Protein AF-A0A1U9NC84-F1 (afdb_monomer_lite)

Structure (mmCIF, N/CA/C/O backbone):
data_AF-A0A1U9NC84-F1
#
_entry.id   AF-A0A1U9NC84-F1
#
loop_
_atom_site.group_PDB
_atom_site.id
_atom_site.type_symbol
_atom_site.label_atom_id
_atom_site.label_alt_id
_atom_site.label_comp_id
_atom_site.label_asym_id
_atom_site.label_entity_id
_atom_site.label_seq_id
_atom_site.pdbx_PDB_ins_code
_atom_site.Cartn_x
_atom_site.Cartn_y
_atom_site.Cartn_z
_atom_site.occupancy
_atom_site.B_iso_or_equiv
_atom_site.auth_seq_id
_atom_site.auth_comp_id
_atom_site.auth_asym_id
_atom_site.auth_atom_id
_atom_site.pdbx_PDB_model_num
ATOM 1 N N . MET A 1 1 ? -11.468 16.997 -11.257 1.00 52.84 1 MET A N 1
ATOM 2 C CA . MET A 1 1 ? -10.891 16.131 -10.207 1.00 52.84 1 MET A CA 1
ATOM 3 C C . MET A 1 1 ? -9.638 16.832 -9.716 1.00 52.84 1 MET A C 1
ATOM 5 O O . MET A 1 1 ? -8.840 17.203 -10.567 1.00 52.84 1 MET A O 1
ATOM 9 N N . SER A 1 2 ? -9.494 17.106 -8.415 1.00 67.81 2 SER A N 1
ATOM 10 C CA . SER A 1 2 ? -8.225 17.651 -7.912 1.00 67.81 2 SER A CA 1
ATOM 11 C C . SER A 1 2 ? -7.210 16.515 -7.869 1.00 67.81 2 SER A C 1
ATOM 13 O O . SER A 1 2 ? -7.451 15.479 -7.250 1.00 67.81 2 SER A O 1
ATOM 15 N N . SER A 1 3 ? -6.094 16.668 -8.567 1.00 70.56 3 SER A N 1
ATOM 16 C CA . SER A 1 3 ? -5.012 15.682 -8.576 1.00 70.56 3 SER A CA 1
ATOM 17 C C . SER A 1 3 ? -4.316 15.544 -7.223 1.00 70.56 3 SER A C 1
ATOM 19 O O . SER A 1 3 ? -3.695 14.513 -6.960 1.00 70.56 3 SER A O 1
ATOM 21 N N . GLU A 1 4 ? -4.472 16.532 -6.341 1.00 74.88 4 GLU A N 1
ATOM 22 C CA . GLU A 1 4 ? -3.894 16.562 -4.994 1.00 74.88 4 GLU A CA 1
ATOM 23 C C . GLU A 1 4 ? -4.330 15.370 -4.128 1.00 74.88 4 GLU A C 1
ATOM 25 O O . GLU A 1 4 ? -3.600 14.948 -3.227 1.00 74.88 4 GLU A O 1
ATOM 30 N N . ASP A 1 5 ? -5.490 14.778 -4.426 1.00 85.69 5 ASP A N 1
ATOM 31 C CA . ASP A 1 5 ? -6.037 13.673 -3.644 1.00 85.69 5 ASP A CA 1
ATOM 32 C C . ASP A 1 5 ? -5.351 12.327 -3.889 1.00 85.69 5 ASP A C 1
ATOM 34 O O . ASP A 1 5 ? -5.357 11.475 -2.997 1.00 85.69 5 ASP A O 1
ATOM 38 N N . TRP A 1 6 ? -4.739 12.119 -5.060 1.00 94.19 6 TRP A N 1
ATOM 39 C CA . TRP A 1 6 ? -4.181 10.814 -5.438 1.00 94.19 6 TRP A CA 1
ATOM 40 C C . TRP A 1 6 ? -2.778 10.881 -6.053 1.00 94.19 6 TRP A C 1
ATOM 42 O O . TRP A 1 6 ? -2.007 9.921 -5.954 1.00 94.19 6 TRP A O 1
ATOM 52 N N . TYR A 1 7 ? -2.390 11.990 -6.679 1.00 96.44 7 TYR A N 1
ATOM 53 C CA . TYR A 1 7 ? -1.078 12.101 -7.298 1.00 96.44 7 TYR A CA 1
ATOM 54 C C . TYR A 1 7 ? -0.027 12.562 -6.284 1.00 96.44 7 TYR A C 1
ATOM 56 O O . TYR A 1 7 ? -0.152 13.586 -5.620 1.00 96.44 7 TYR A O 1
ATOM 64 N N . ARG A 1 8 ? 1.073 11.808 -6.186 1.00 93.75 8 ARG A N 1
ATOM 65 C CA . ARG A 1 8 ? 2.264 12.200 -5.421 1.00 93.75 8 ARG A CA 1
ATOM 66 C C . ARG A 1 8 ? 3.520 11.770 -6.157 1.00 93.75 8 ARG A C 1
ATOM 68 O O . ARG A 1 8 ? 3.725 10.574 -6.358 1.00 93.75 8 ARG A O 1
ATOM 75 N N . LYS A 1 9 ? 4.394 12.721 -6.497 1.00 93.00 9 LYS A N 1
ATOM 76 C CA . LYS A 1 9 ? 5.673 12.418 -7.153 1.00 93.00 9 LYS A CA 1
ATOM 77 C C . LYS A 1 9 ? 6.518 11.498 -6.266 1.00 93.00 9 LYS A C 1
ATOM 79 O O . LYS A 1 9 ? 6.871 11.850 -5.140 1.00 93.00 9 LYS A O 1
ATOM 84 N N . ARG A 1 10 ? 6.844 10.310 -6.775 1.00 92.44 10 ARG A N 1
ATOM 85 C CA . ARG A 1 10 ? 7.736 9.358 -6.106 1.00 92.44 10 ARG A CA 1
ATOM 86 C C . ARG A 1 10 ? 9.162 9.580 -6.593 1.00 92.44 10 ARG A C 1
ATOM 88 O O . ARG A 1 10 ? 9.391 9.749 -7.784 1.00 92.44 10 ARG A O 1
ATOM 95 N N . ASN A 1 11 ? 10.101 9.618 -5.651 1.00 90.88 11 ASN A N 1
ATOM 96 C CA . ASN A 1 11 ? 11.502 9.934 -5.933 1.00 90.88 11 ASN A CA 1
ATOM 97 C C . ASN A 1 11 ? 12.438 8.736 -5.713 1.00 90.88 11 ASN A C 1
ATOM 99 O O . ASN A 1 11 ? 13.647 8.912 -5.814 1.00 90.88 11 ASN A O 1
ATOM 103 N N . TYR A 1 12 ? 11.937 7.560 -5.329 1.00 94.50 12 TYR A N 1
ATOM 104 C CA . TYR A 1 12 ? 12.764 6.359 -5.149 1.00 94.50 12 TYR A CA 1
ATOM 105 C C . TYR A 1 12 ? 13.135 5.735 -6.502 1.00 94.50 12 TYR A C 1
ATOM 107 O O . TYR A 1 12 ? 12.508 6.024 -7.511 1.00 94.50 12 TYR A O 1
ATOM 115 N N . LEU A 1 13 ? 14.153 4.873 -6.540 1.00 97.00 13 LEU A N 1
ATOM 116 C CA . LEU A 1 13 ? 14.455 4.118 -7.756 1.00 97.00 13 LEU A CA 1
ATOM 117 C C . LEU A 1 13 ? 13.585 2.873 -7.846 1.00 97.00 13 LEU A C 1
ATOM 119 O O . LEU A 1 13 ? 13.456 2.127 -6.876 1.00 97.00 13 LEU A O 1
ATOM 123 N N . HIS A 1 14 ? 13.054 2.638 -9.039 1.00 97.69 14 HIS A N 1
ATOM 124 C CA . HIS A 1 14 ? 12.345 1.419 -9.401 1.00 97.69 14 HIS A CA 1
ATOM 125 C C . HIS A 1 14 ? 12.676 1.032 -10.851 1.00 97.69 14 HIS A C 1
ATOM 127 O O . HIS A 1 14 ? 13.541 1.648 -11.471 1.00 97.69 14 HIS A O 1
ATOM 133 N N . PHE A 1 15 ? 12.038 -0.002 -11.398 1.00 97.56 15 PHE A N 1
ATOM 134 C CA . PHE A 1 15 ? 12.226 -0.440 -12.792 1.00 97.56 15 PHE A CA 1
ATOM 135 C C . PHE A 1 15 ? 11.664 0.544 -13.834 1.00 97.56 15 PHE A C 1
ATOM 137 O O . PHE A 1 15 ? 12.109 0.564 -14.983 1.00 97.56 15 PHE A O 1
ATOM 144 N N . ASP A 1 16 ? 10.709 1.383 -13.440 1.00 96.88 16 ASP A N 1
ATOM 145 C CA . ASP A 1 16 ? 10.160 2.465 -14.249 1.00 96.88 16 ASP A CA 1
ATOM 146 C C . ASP A 1 16 ? 10.724 3.829 -13.826 1.00 96.88 16 ASP A C 1
ATOM 148 O O . ASP A 1 16 ? 11.442 3.963 -12.834 1.00 96.88 16 ASP A O 1
ATOM 152 N N . ARG A 1 17 ? 10.434 4.848 -14.638 1.00 95.62 17 ARG A N 1
ATOM 153 C CA . ARG A 1 17 ? 10.820 6.233 -14.356 1.00 95.62 17 ARG A CA 1
ATOM 154 C C . ARG A 1 17 ? 9.668 6.948 -13.645 1.00 95.62 17 ARG A C 1
ATOM 156 O O . ARG A 1 17 ? 8.515 6.650 -13.959 1.00 95.62 17 ARG A O 1
ATOM 163 N N . PRO A 1 18 ? 9.954 7.953 -12.800 1.00 95.38 18 PRO A N 1
ATOM 164 C CA . PRO A 1 18 ? 8.939 8.903 -12.372 1.00 95.38 18 PRO A CA 1
ATOM 165 C C . PRO A 1 18 ? 8.223 9.506 -13.582 1.00 95.38 18 PRO A C 1
ATOM 167 O O . PRO A 1 18 ? 8.861 9.878 -14.570 1.00 95.38 18 PRO A O 1
ATOM 170 N N . ILE A 1 19 ? 6.903 9.623 -13.492 1.00 95.44 19 ILE A N 1
ATOM 171 C CA . ILE A 1 19 ? 6.067 10.234 -14.526 1.00 95.44 19 ILE A CA 1
ATOM 172 C C . ILE A 1 19 ? 5.441 11.526 -14.007 1.00 95.44 19 ILE A C 1
ATOM 174 O O . ILE A 1 19 ? 5.337 11.729 -12.800 1.00 95.44 19 ILE A O 1
ATOM 178 N N . SER A 1 20 ? 5.063 12.421 -14.920 1.00 95.75 20 SER A N 1
ATOM 179 C CA . SER A 1 20 ? 4.321 13.632 -14.569 1.00 95.75 20 SER A CA 1
ATOM 180 C C . SER A 1 20 ? 2.865 13.309 -14.242 1.00 95.75 20 SER A C 1
ATOM 182 O O . SER A 1 20 ? 2.325 12.301 -14.695 1.00 95.75 20 SER A O 1
ATOM 184 N N . GLU A 1 21 ? 2.214 14.218 -13.526 1.00 96.38 21 GLU A N 1
ATOM 185 C CA . GLU A 1 21 ? 0.793 14.147 -13.183 1.00 96.38 21 GLU A CA 1
ATOM 186 C C . GLU A 1 21 ? -0.092 13.935 -14.411 1.00 96.38 21 GLU A C 1
ATOM 188 O O . GLU A 1 21 ? -0.835 12.964 -14.469 1.00 96.38 21 GLU A O 1
ATOM 193 N N . LYS A 1 22 ? 0.089 14.753 -15.454 1.00 96.06 22 LYS A N 1
ATOM 194 C CA . LYS A 1 22 ? -0.650 14.634 -16.720 1.00 96.06 22 LYS A CA 1
ATOM 195 C C . LYS A 1 22 ? -0.483 13.264 -17.384 1.00 96.06 22 LYS A C 1
ATOM 197 O O . LYS A 1 22 ? -1.407 12.764 -18.020 1.00 96.06 22 LYS A O 1
ATOM 202 N N . SER A 1 23 ? 0.705 12.667 -17.295 1.00 96.00 23 SER A N 1
ATOM 203 C CA . SER A 1 23 ? 0.946 11.324 -17.835 1.00 96.00 23 SER A CA 1
ATOM 204 C C . SER A 1 23 ? 0.326 10.246 -16.952 1.00 96.00 23 SER A C 1
ATOM 206 O O . SER A 1 23 ? -0.216 9.281 -17.481 1.00 96.00 23 SER A O 1
ATOM 208 N N . ALA A 1 24 ? 0.376 10.418 -15.629 1.00 97.00 24 ALA A N 1
ATOM 209 C CA . ALA A 1 24 ? -0.245 9.503 -14.679 1.00 97.00 24 ALA A CA 1
ATOM 210 C C . ALA A 1 24 ? -1.762 9.498 -14.859 1.00 97.00 24 ALA A C 1
ATOM 212 O O . ALA A 1 24 ? -2.345 8.432 -15.014 1.00 97.00 24 ALA A O 1
ATOM 213 N N . GLU A 1 25 ? -2.379 10.677 -14.940 1.00 97.06 25 GLU A N 1
ATOM 214 C CA . GLU A 1 25 ? -3.820 10.858 -15.107 1.00 97.06 25 GLU A CA 1
ATOM 215 C C . GLU A 1 25 ? -4.335 10.124 -16.347 1.00 97.06 25 GLU A C 1
ATOM 217 O O . GLU A 1 25 ? -5.273 9.337 -16.250 1.00 97.06 25 GLU A O 1
ATOM 222 N N . LYS A 1 26 ? -3.661 10.277 -17.495 1.00 97.12 26 LYS A N 1
ATOM 223 C CA . LYS A 1 26 ? -4.005 9.567 -18.741 1.00 97.12 26 LYS A CA 1
ATOM 224 C C . LYS A 1 26 ? -4.022 8.043 -18.606 1.00 97.12 26 LYS A C 1
ATOM 226 O O . LYS A 1 26 ? -4.760 7.386 -19.335 1.00 97.12 26 LYS A O 1
ATOM 231 N N . ILE A 1 27 ? -3.173 7.486 -17.743 1.00 97.38 27 ILE A N 1
ATOM 232 C CA . ILE A 1 27 ? -3.084 6.040 -17.521 1.00 97.38 27 ILE A CA 1
ATOM 233 C C . ILE A 1 27 ? -4.169 5.613 -16.537 1.00 97.38 27 ILE A C 1
ATOM 235 O O . ILE A 1 27 ? -4.982 4.755 -16.865 1.00 97.38 27 ILE A O 1
ATOM 239 N N . VAL A 1 28 ? -4.197 6.223 -15.349 1.00 97.75 28 VAL A N 1
ATOM 240 C CA . VAL A 1 28 ? -5.043 5.758 -14.241 1.00 97.75 28 VAL A CA 1
ATOM 241 C C . VAL A 1 28 ? -6.534 5.976 -14.502 1.00 97.75 28 VAL A C 1
ATOM 243 O O . VAL A 1 28 ? -7.344 5.180 -14.048 1.00 97.75 28 VAL A O 1
ATOM 246 N N . THR A 1 29 ? -6.900 7.005 -15.276 1.00 97.06 29 THR A N 1
ATOM 247 C CA . THR A 1 29 ? -8.301 7.298 -15.640 1.00 97.06 29 THR A CA 1
ATOM 248 C C . THR A 1 29 ? -8.818 6.460 -16.811 1.00 97.06 29 THR A C 1
ATOM 250 O O . THR A 1 29 ? -9.986 6.579 -17.173 1.00 97.06 29 THR A O 1
ATOM 253 N N . ASN A 1 30 ? -7.977 5.617 -17.421 1.00 98.19 30 ASN A N 1
ATOM 254 C CA . ASN A 1 30 ? -8.354 4.756 -18.536 1.00 98.19 30 ASN A CA 1
ATOM 255 C C . ASN A 1 30 ? -8.446 3.288 -18.075 1.00 98.19 30 ASN A C 1
ATOM 257 O O . ASN A 1 30 ? -7.419 2.604 -18.033 1.00 98.19 30 ASN A O 1
ATOM 261 N N . PRO A 1 31 ? -9.660 2.755 -17.825 1.00 98.19 31 PRO A N 1
ATOM 262 C CA . PRO A 1 31 ? -9.850 1.371 -17.386 1.00 98.19 31 PRO A CA 1
ATOM 263 C C . PRO A 1 31 ? -9.204 0.342 -18.318 1.00 98.19 31 PRO A C 1
ATOM 265 O O . PRO A 1 31 ? -8.607 -0.625 -17.859 1.00 98.19 31 PRO A O 1
ATOM 268 N N . LYS A 1 32 ? -9.241 0.570 -19.639 1.00 98.38 32 LYS A N 1
ATOM 269 C CA . LYS A 1 32 ? -8.610 -0.341 -20.609 1.00 98.38 32 LYS A CA 1
ATOM 270 C C . LYS A 1 32 ? -7.090 -0.344 -20.491 1.00 98.38 32 LYS A C 1
ATOM 272 O O . LYS A 1 32 ? -6.473 -1.373 -20.731 1.00 98.38 32 LYS A O 1
ATOM 277 N N . ALA A 1 33 ? -6.483 0.796 -20.162 1.00 98.19 33 ALA A N 1
ATOM 278 C CA . ALA A 1 33 ? -5.043 0.866 -19.939 1.00 98.19 33 ALA A CA 1
ATOM 279 C C . ALA A 1 33 ? -4.657 0.143 -18.643 1.00 98.19 33 ALA A C 1
ATOM 281 O O . ALA A 1 33 ? -3.675 -0.593 -18.634 1.00 98.19 33 ALA A O 1
ATOM 282 N N . VAL A 1 34 ? -5.445 0.313 -17.576 1.00 98.50 34 VAL A N 1
ATOM 283 C CA . VAL A 1 34 ? -5.203 -0.337 -16.280 1.00 98.50 34 VAL A CA 1
ATOM 284 C C . VAL A 1 34 ? -5.422 -1.851 -16.350 1.00 98.50 34 VAL A C 1
ATOM 286 O O . VAL A 1 34 ? -4.614 -2.601 -15.808 1.00 98.50 34 VAL A O 1
ATOM 289 N N . SER A 1 35 ? -6.450 -2.327 -17.059 1.00 98.31 35 SER A N 1
ATOM 290 C CA . SER A 1 35 ? -6.761 -3.761 -17.142 1.00 98.31 35 SER A CA 1
ATOM 291 C C . SER A 1 35 ? -5.654 -4.591 -17.800 1.00 98.31 35 SER A C 1
ATOM 293 O O . SER A 1 35 ? -5.416 -5.736 -17.407 1.00 98.31 35 SER A O 1
ATOM 295 N N . VAL A 1 36 ? -4.937 -4.010 -18.768 1.00 97.94 36 VAL A N 1
ATOM 296 C CA . VAL A 1 36 ? -3.799 -4.649 -19.456 1.00 97.94 36 VAL A CA 1
ATOM 297 C C . VAL A 1 36 ? -2.438 -4.224 -18.896 1.00 97.94 36 VAL A C 1
ATOM 299 O O . VAL A 1 36 ? -1.397 -4.646 -19.409 1.00 97.94 36 VAL A O 1
ATOM 302 N N . HIS A 1 37 ? -2.418 -3.385 -17.856 1.00 97.75 37 HIS A N 1
ATOM 303 C CA . HIS A 1 37 ? -1.182 -2.881 -17.270 1.00 97.75 37 HIS A CA 1
ATOM 304 C C . HIS A 1 37 ? -0.363 -4.014 -16.645 1.00 97.75 37 HIS A C 1
ATOM 306 O O . HIS A 1 37 ? -0.863 -4.859 -15.900 1.00 97.75 37 HIS A O 1
ATOM 312 N N . SER A 1 38 ? 0.934 -4.024 -16.944 1.00 95.88 38 SER A N 1
ATOM 313 C CA . SER A 1 38 ? 1.874 -5.002 -16.397 1.00 95.88 38 SER A CA 1
ATOM 314 C C . SER A 1 38 ? 2.561 -4.430 -15.161 1.00 95.88 38 SER A C 1
ATOM 316 O O . SER A 1 38 ? 3.537 -3.692 -15.283 1.00 95.88 38 SER A O 1
ATOM 318 N N . PHE A 1 39 ? 2.064 -4.802 -13.982 1.00 97.38 39 PHE A N 1
ATOM 319 C CA . PHE A 1 39 ? 2.653 -4.419 -12.697 1.00 97.38 39 PHE A CA 1
ATOM 320 C C . PHE A 1 39 ? 4.052 -5.022 -12.526 1.00 97.38 39 PHE A C 1
ATOM 322 O O . PHE A 1 39 ? 4.282 -6.201 -12.823 1.00 97.38 39 PHE A O 1
ATOM 329 N N . TYR A 1 40 ? 4.993 -4.218 -12.038 1.00 97.50 40 TYR A N 1
ATOM 330 C CA . TYR A 1 40 ? 6.333 -4.698 -11.713 1.00 97.50 40 TYR A CA 1
ATOM 331 C C . TYR A 1 40 ? 6.340 -5.423 -10.357 1.00 97.50 40 TYR A C 1
ATOM 333 O O . TYR A 1 40 ? 5.480 -5.170 -9.512 1.00 97.50 40 TYR A O 1
ATOM 341 N N . PRO A 1 41 ? 7.331 -6.302 -10.100 1.00 97.44 41 PRO A N 1
AT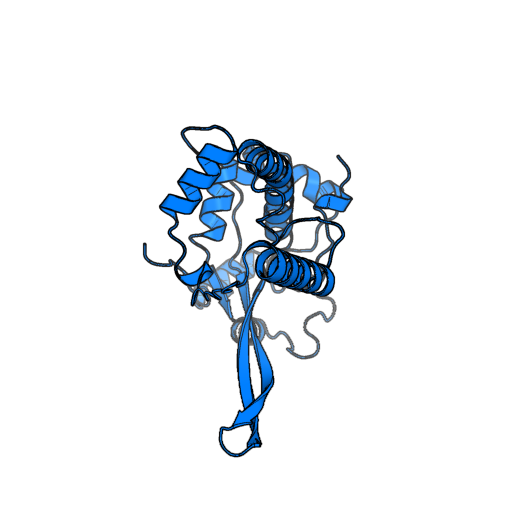OM 342 C CA . PRO A 1 41 ? 7.591 -6.749 -8.739 1.00 97.44 41 PRO A CA 1
ATOM 343 C C . PRO A 1 41 ? 7.889 -5.547 -7.843 1.00 97.44 41 PRO A C 1
ATOM 345 O O . PRO A 1 41 ? 8.581 -4.616 -8.260 1.00 97.44 41 PRO A O 1
ATOM 348 N N . LEU A 1 42 ? 7.416 -5.605 -6.601 1.00 97.81 42 LEU A N 1
ATOM 349 C CA . LEU A 1 42 ? 7.789 -4.656 -5.562 1.00 97.81 42 LEU A CA 1
ATOM 350 C C . LEU A 1 42 ? 9.291 -4.762 -5.285 1.00 97.81 42 LEU A C 1
ATOM 352 O O . LEU A 1 42 ? 9.862 -5.854 -5.326 1.00 97.81 42 LEU A O 1
ATOM 356 N N . ILE A 1 43 ? 9.933 -3.658 -4.925 1.00 97.88 43 ILE A N 1
ATOM 357 C CA . ILE A 1 43 ? 11.285 -3.709 -4.364 1.00 97.88 43 ILE A CA 1
ATOM 358 C C . ILE A 1 43 ? 11.173 -3.715 -2.842 1.00 97.88 43 ILE A C 1
ATOM 360 O O . ILE A 1 43 ? 10.517 -2.847 -2.262 1.00 97.88 43 ILE A O 1
ATOM 364 N N . SER A 1 44 ? 11.808 -4.692 -2.193 1.00 96.75 44 SER A N 1
ATOM 365 C CA . SER A 1 44 ? 11.743 -4.884 -0.743 1.00 96.75 44 SER A CA 1
ATOM 366 C C . SER A 1 44 ? 13.079 -4.647 -0.048 1.00 96.75 44 SER A C 1
ATOM 368 O O . SER A 1 44 ? 14.132 -4.965 -0.590 1.00 96.75 44 SER A O 1
ATOM 370 N N . TYR A 1 45 ? 13.037 -4.122 1.172 1.00 95.12 45 TYR A N 1
ATOM 371 C CA . TYR A 1 45 ? 14.181 -3.993 2.077 1.00 95.12 45 TYR A CA 1
ATOM 372 C C . TYR A 1 45 ? 13.697 -3.998 3.533 1.00 95.12 45 TYR A C 1
ATOM 374 O O . TYR A 1 45 ? 12.513 -3.791 3.788 1.00 95.12 45 TYR A O 1
ATOM 382 N N . SER A 1 46 ? 14.595 -4.198 4.495 1.00 93.31 46 SER A N 1
ATOM 383 C CA . SER A 1 46 ? 14.256 -4.157 5.924 1.00 93.31 46 SER A CA 1
ATOM 384 C C . SER A 1 46 ? 14.848 -2.923 6.600 1.00 93.31 46 SER A C 1
ATOM 386 O O . SER A 1 46 ? 15.967 -2.518 6.293 1.00 93.31 46 SER A O 1
ATOM 388 N N . ILE A 1 47 ? 14.101 -2.329 7.533 1.00 91.31 47 ILE A N 1
ATOM 389 C CA . ILE A 1 47 ? 14.614 -1.322 8.473 1.00 91.31 47 ILE A CA 1
ATOM 390 C C . ILE A 1 47 ? 14.629 -1.931 9.870 1.00 91.31 47 ILE A C 1
ATOM 392 O O . ILE A 1 47 ? 13.600 -2.411 10.346 1.00 91.31 47 ILE A O 1
ATOM 396 N N . SER A 1 48 ? 15.770 -1.865 10.547 1.00 90.31 48 SER A N 1
ATOM 397 C CA . SER A 1 48 ? 15.904 -2.301 11.936 1.00 90.31 48 SER A CA 1
ATOM 398 C C . SER A 1 48 ? 15.539 -1.163 12.886 1.00 90.31 48 SER A C 1
ATOM 400 O O . SER A 1 48 ? 16.122 -0.081 12.837 1.00 90.31 48 SER A O 1
ATOM 402 N N . VAL A 1 49 ? 14.564 -1.402 13.765 1.00 89.88 49 VAL A N 1
ATOM 403 C CA . VAL A 1 49 ? 14.136 -0.443 14.792 1.00 89.88 49 VAL A CA 1
ATOM 404 C C . VAL A 1 49 ? 14.419 -1.027 16.169 1.00 89.88 49 VAL A C 1
ATOM 406 O O . VAL A 1 49 ? 13.896 -2.084 16.524 1.00 89.88 49 VAL A O 1
ATOM 409 N N . THR A 1 50 ? 15.209 -0.324 16.977 1.00 89.25 50 THR A N 1
ATOM 410 C CA . THR A 1 50 ? 15.465 -0.711 18.369 1.00 89.25 50 THR A CA 1
ATOM 411 C C . THR A 1 50 ? 14.306 -0.262 19.249 1.00 89.25 50 THR A C 1
ATOM 413 O O . THR A 1 50 ? 14.096 0.931 19.453 1.00 89.25 50 THR A O 1
ATOM 416 N N . LYS A 1 51 ? 13.551 -1.219 19.792 1.00 86.50 51 LYS A N 1
ATOM 417 C CA . LYS A 1 51 ? 12.547 -0.966 20.826 1.00 86.50 51 LYS A CA 1
ATOM 418 C C . LYS A 1 51 ? 13.184 -1.029 22.205 1.00 86.50 51 LYS A C 1
ATOM 420 O O . LYS A 1 51 ? 13.887 -1.986 22.525 1.00 86.50 51 LYS A O 1
ATOM 425 N N . ILE A 1 52 ? 12.886 -0.026 23.017 1.00 86.88 52 ILE A N 1
ATOM 426 C CA . ILE A 1 52 ? 13.191 -0.019 24.444 1.00 86.88 52 ILE A CA 1
ATOM 427 C C . ILE A 1 52 ? 11.961 -0.563 25.168 1.00 86.88 52 ILE A C 1
ATOM 429 O O . ILE A 1 52 ? 10.840 -0.158 24.860 1.00 86.88 52 ILE A O 1
ATOM 433 N N . TYR A 1 53 ? 12.160 -1.501 26.086 1.00 86.81 53 TYR A N 1
ATOM 434 C CA . TYR A 1 53 ? 11.099 -2.039 26.934 1.00 86.81 53 TYR A CA 1
ATOM 435 C C . TYR A 1 53 ? 11.608 -2.184 28.365 1.00 86.81 53 TYR A C 1
ATOM 437 O O . TYR A 1 53 ? 12.818 -2.221 28.592 1.00 86.81 53 TYR A O 1
ATOM 445 N N . LYS A 1 54 ? 10.688 -2.252 29.324 1.00 86.31 54 LYS A N 1
ATOM 446 C CA . LYS A 1 54 ? 11.005 -2.662 30.690 1.00 86.31 54 LYS A CA 1
ATOM 447 C C . LYS A 1 54 ? 10.650 -4.130 30.860 1.00 86.31 54 LYS A C 1
ATOM 449 O O . LYS A 1 54 ? 9.584 -4.543 30.404 1.00 86.31 54 LYS A O 1
ATOM 454 N N . ASP A 1 55 ? 11.559 -4.905 31.435 1.00 84.56 55 ASP A N 1
ATOM 455 C CA . ASP A 1 55 ? 11.264 -6.280 31.832 1.00 84.56 55 ASP A CA 1
ATOM 456 C C . ASP A 1 55 ? 10.465 -6.321 33.147 1.00 84.56 55 ASP A C 1
ATOM 458 O O . ASP A 1 55 ? 10.216 -5.292 33.777 1.00 84.56 55 ASP A O 1
ATOM 462 N N . GLU A 1 56 ? 10.051 -7.518 33.561 1.00 85.94 56 GLU A N 1
ATOM 463 C CA . GLU A 1 56 ? 9.288 -7.741 34.801 1.00 85.94 56 GLU A CA 1
ATOM 464 C C . GLU A 1 56 ? 10.065 -7.350 36.072 1.00 85.94 56 GLU A C 1
ATOM 466 O O . GLU A 1 56 ? 9.481 -7.222 37.142 1.00 85.94 56 GLU A O 1
ATOM 471 N N . SER A 1 57 ? 11.382 -7.145 35.967 1.00 88.62 57 SER A N 1
ATOM 472 C CA . SER A 1 57 ? 12.266 -6.705 37.051 1.00 88.62 57 SER A CA 1
ATOM 473 C C . SER A 1 57 ? 12.595 -5.207 36.973 1.00 88.62 57 SER A C 1
ATOM 475 O O . SER A 1 57 ? 13.582 -4.769 37.562 1.00 88.62 57 SER A O 1
ATOM 477 N N . ASP A 1 58 ? 11.809 -4.424 36.222 1.00 85.12 58 ASP A N 1
ATOM 478 C CA . ASP A 1 58 ? 11.986 -2.980 36.005 1.00 85.12 58 ASP A CA 1
ATOM 479 C C . ASP A 1 58 ? 13.302 -2.579 35.303 1.00 85.12 58 ASP A C 1
ATOM 481 O O . ASP A 1 58 ? 13.672 -1.400 35.248 1.00 85.12 58 ASP A O 1
ATOM 485 N N . ARG A 1 59 ? 14.018 -3.535 34.697 1.00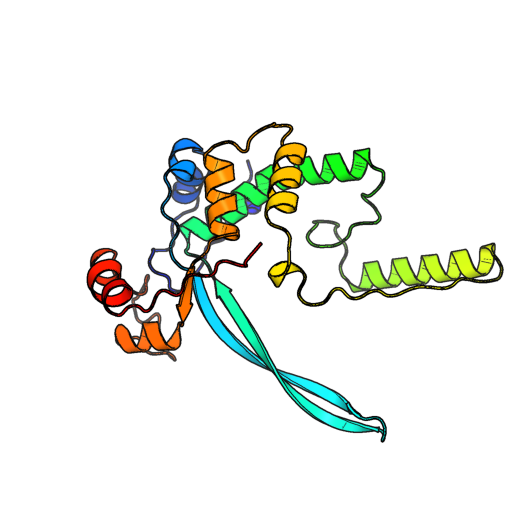 87.50 59 ARG A N 1
ATOM 486 C CA . ARG A 1 59 ? 15.257 -3.263 33.959 1.00 87.50 59 ARG A CA 1
ATOM 487 C C . ARG A 1 59 ? 14.944 -2.842 32.533 1.00 87.50 59 ARG A C 1
ATOM 489 O O . ARG A 1 59 ? 14.065 -3.387 31.866 1.00 87.50 59 ARG A O 1
ATOM 496 N N . ILE A 1 60 ? 15.719 -1.884 32.034 1.00 88.12 60 ILE A N 1
ATOM 497 C CA . ILE A 1 60 ? 15.583 -1.382 30.667 1.00 88.12 60 ILE A CA 1
ATOM 498 C C . ILE A 1 60 ? 16.275 -2.349 29.700 1.00 88.12 60 ILE A C 1
ATOM 500 O O . ILE A 1 60 ? 17.502 -2.430 29.651 1.00 88.12 60 ILE A O 1
ATOM 504 N N . GLY A 1 61 ? 15.481 -3.053 28.899 1.00 87.50 61 GLY A N 1
ATOM 505 C CA . GLY A 1 61 ? 15.930 -3.908 27.807 1.00 87.50 61 GLY A CA 1
ATOM 506 C C . GLY A 1 61 ? 15.878 -3.203 26.449 1.00 87.50 61 GLY A C 1
ATOM 507 O O . GLY A 1 61 ? 15.074 -2.297 26.213 1.00 87.50 61 GLY A O 1
ATOM 508 N N . LYS A 1 62 ? 16.730 -3.648 25.519 1.00 89.00 62 LYS A N 1
ATOM 509 C CA . LYS A 1 62 ? 16.694 -3.246 24.105 1.00 89.00 62 LYS A CA 1
ATOM 510 C C . LYS A 1 62 ? 16.419 -4.470 23.243 1.00 89.00 62 LYS A C 1
ATOM 512 O O . LYS A 1 62 ? 17.115 -5.472 23.353 1.00 89.00 62 LYS A O 1
ATOM 517 N N . LYS A 1 63 ? 15.431 -4.374 22.357 1.00 89.00 63 LYS A N 1
ATOM 518 C CA . LYS A 1 63 ? 15.102 -5.413 21.376 1.00 89.00 63 LYS A CA 1
ATOM 519 C C . LYS A 1 63 ? 15.099 -4.810 19.982 1.00 89.00 63 LYS A C 1
ATOM 521 O O . LYS A 1 63 ? 14.303 -3.916 19.695 1.00 89.00 63 LYS A O 1
ATOM 526 N N . VAL A 1 64 ? 15.976 -5.300 19.114 1.00 90.94 64 VAL A N 1
ATOM 527 C CA . VAL A 1 64 ? 15.966 -4.928 17.695 1.00 90.94 64 VAL A CA 1
ATOM 528 C C . VAL A 1 64 ? 14.806 -5.654 17.019 1.00 90.94 64 VAL A C 1
ATOM 530 O O . VAL A 1 64 ? 14.621 -6.856 17.209 1.00 90.94 64 VAL A O 1
ATOM 533 N N . LYS A 1 65 ? 13.983 -4.912 16.278 1.00 88.44 65 LYS A N 1
ATOM 534 C CA . LYS A 1 65 ? 12.882 -5.454 15.483 1.00 88.44 65 LYS A CA 1
ATOM 535 C C . LYS A 1 65 ? 13.021 -4.989 14.043 1.00 88.44 65 LYS A C 1
ATOM 537 O O . LYS A 1 65 ? 12.910 -3.794 13.768 1.00 88.44 65 LYS A O 1
ATOM 542 N N . ASP A 1 66 ? 13.187 -5.944 13.140 1.00 91.69 66 ASP A N 1
ATOM 543 C CA . ASP A 1 66 ? 13.212 -5.673 11.709 1.00 91.69 66 ASP A CA 1
ATOM 544 C C . ASP A 1 66 ? 11.801 -5.439 11.171 1.00 91.69 66 ASP A C 1
ATOM 546 O O . ASP A 1 66 ? 10.826 -6.093 11.560 1.00 91.69 66 ASP A O 1
ATOM 550 N N . ARG A 1 67 ? 11.687 -4.446 10.292 1.00 90.00 67 ARG A N 1
ATOM 551 C CA . ARG A 1 67 ? 10.458 -4.051 9.613 1.00 90.00 67 ARG A CA 1
ATOM 552 C C . ARG A 1 67 ? 10.661 -4.227 8.114 1.00 90.00 67 ARG A C 1
ATOM 554 O O . ARG A 1 67 ? 11.344 -3.391 7.518 1.00 90.00 67 ARG A O 1
ATOM 561 N N . PRO A 1 68 ? 10.108 -5.292 7.509 1.00 92.44 68 PRO A N 1
ATOM 562 C CA . PRO A 1 68 ? 10.138 -5.426 6.066 1.00 92.44 68 PRO A CA 1
ATOM 563 C C . PRO A 1 68 ? 9.283 -4.316 5.453 1.00 92.44 68 PRO A C 1
ATOM 565 O O . PRO A 1 68 ? 8.164 -4.051 5.892 1.00 92.44 68 PRO A O 1
ATOM 568 N N . ILE A 1 69 ? 9.826 -3.657 4.442 1.00 94.00 69 ILE A N 1
ATOM 569 C CA . ILE A 1 69 ? 9.167 -2.630 3.648 1.00 94.00 69 ILE A CA 1
ATOM 570 C C . ILE A 1 69 ? 9.249 -3.071 2.202 1.00 94.00 69 ILE A C 1
ATOM 572 O O . ILE A 1 69 ? 10.286 -3.539 1.741 1.00 94.00 69 ILE A O 1
ATOM 576 N N . SER A 1 70 ? 8.149 -2.906 1.482 1.00 95.69 70 SER A N 1
ATOM 577 C CA . SER A 1 70 ? 8.096 -3.091 0.039 1.00 95.69 70 SER A CA 1
ATOM 578 C C . SER A 1 70 ? 7.458 -1.862 -0.584 1.00 95.69 70 SER A C 1
ATOM 580 O O . SER A 1 70 ? 6.542 -1.278 -0.006 1.00 95.69 70 SER A O 1
ATOM 582 N N . TYR A 1 71 ? 7.952 -1.449 -1.744 1.00 97.06 71 TYR A N 1
ATOM 583 C CA . TYR A 1 71 ? 7.405 -0.313 -2.474 1.00 97.06 71 TYR A CA 1
ATOM 584 C C . TYR A 1 71 ? 7.201 -0.665 -3.945 1.00 97.06 71 TYR A C 1
ATOM 586 O O . TYR A 1 71 ? 7.941 -1.466 -4.515 1.00 97.06 71 TYR A O 1
ATOM 594 N N . ALA A 1 72 ? 6.145 -0.096 -4.522 1.00 97.75 72 ALA A N 1
ATOM 595 C CA . ALA A 1 72 ? 5.722 -0.362 -5.890 1.00 97.75 72 ALA A CA 1
ATOM 596 C C . ALA A 1 72 ? 6.474 0.505 -6.907 1.00 97.75 72 ALA A C 1
ATOM 598 O O . ALA A 1 72 ? 7.175 1.449 -6.541 1.00 97.75 72 ALA A O 1
ATOM 599 N N . ALA A 1 73 ? 6.276 0.209 -8.191 1.00 98.12 73 ALA A N 1
ATOM 600 C CA . ALA A 1 73 ? 6.713 1.075 -9.277 1.00 98.12 73 ALA A CA 1
ATOM 601 C C . ALA A 1 73 ? 6.009 2.435 -9.233 1.00 98.12 73 ALA A C 1
ATOM 603 O O . ALA A 1 73 ? 4.967 2.592 -8.593 1.00 98.12 73 ALA A O 1
ATOM 604 N N . HIS A 1 74 ? 6.555 3.423 -9.938 1.00 97.94 74 HIS A N 1
ATOM 605 C CA . HIS A 1 74 ? 5.985 4.768 -9.965 1.00 97.94 74 HIS A CA 1
ATOM 606 C C . HIS A 1 74 ? 4.555 4.732 -10.510 1.00 97.94 74 HIS A C 1
ATOM 608 O O . HIS A 1 74 ? 3.635 5.180 -9.822 1.00 97.94 74 HIS A O 1
ATOM 614 N N . ILE A 1 75 ? 4.361 4.138 -11.693 1.00 97.75 75 ILE A N 1
ATOM 615 C CA . ILE A 1 75 ? 3.043 3.998 -12.331 1.00 97.75 75 ILE A CA 1
ATOM 616 C C . ILE A 1 75 ? 2.110 3.151 -11.459 1.00 97.75 75 ILE A C 1
ATOM 618 O O . ILE A 1 75 ? 0.988 3.570 -11.184 1.00 97.75 75 ILE A O 1
ATOM 622 N N . ASP A 1 76 ? 2.591 2.013 -10.955 1.00 98.31 76 ASP A N 1
ATOM 623 C CA . ASP A 1 76 ? 1.812 1.101 -10.108 1.00 98.31 76 ASP A CA 1
ATOM 624 C C . ASP A 1 76 ? 1.296 1.817 -8.849 1.00 98.31 76 ASP A C 1
ATOM 626 O O . ASP A 1 76 ? 0.123 1.714 -8.499 1.00 98.31 76 ASP A O 1
ATOM 630 N N . SER A 1 77 ? 2.145 2.627 -8.204 1.00 97.94 77 SER A N 1
ATOM 631 C CA . SER A 1 77 ? 1.765 3.407 -7.022 1.00 97.94 77 SER A CA 1
ATOM 632 C C . SER A 1 77 ? 0.690 4.457 -7.318 1.00 97.94 77 SER A C 1
ATOM 634 O O . SER A 1 77 ? -0.138 4.751 -6.455 1.00 97.94 77 SER A O 1
ATOM 636 N N . HIS A 1 78 ? 0.689 5.014 -8.531 1.00 98.25 78 HIS A N 1
ATOM 637 C CA . HIS A 1 78 ? -0.330 5.953 -8.987 1.00 98.25 78 HIS A CA 1
ATOM 638 C C . HIS A 1 78 ? -1.652 5.249 -9.281 1.00 98.25 78 HIS A C 1
ATOM 640 O O . HIS A 1 78 ? -2.690 5.766 -8.879 1.00 98.25 78 HIS A O 1
ATOM 646 N N . ILE A 1 79 ? -1.617 4.061 -9.895 1.00 98.56 79 ILE A N 1
ATOM 647 C CA . ILE A 1 79 ? -2.806 3.220 -10.077 1.00 98.56 79 ILE A CA 1
ATOM 648 C C . ILE A 1 79 ? -3.421 2.910 -8.707 1.00 98.56 79 ILE A C 1
ATOM 650 O O . ILE A 1 79 ? -4.589 3.212 -8.484 1.00 98.56 79 ILE A O 1
ATOM 654 N N . TYR A 1 80 ? -2.637 2.420 -7.743 1.00 98.31 80 TYR A N 1
ATOM 655 C CA . TYR A 1 80 ? -3.144 2.130 -6.394 1.00 98.31 80 TYR A CA 1
ATOM 656 C C . TYR A 1 80 ? -3.762 3.352 -5.719 1.00 98.31 80 TYR A C 1
ATOM 658 O O . TYR A 1 80 ? -4.852 3.264 -5.155 1.00 98.31 80 TYR A O 1
ATOM 666 N N . SER A 1 81 ? -3.098 4.507 -5.802 1.00 97.62 81 SER A N 1
ATOM 667 C CA . SER A 1 81 ? -3.615 5.726 -5.183 1.00 97.62 81 SER A CA 1
ATOM 668 C C . SER A 1 81 ? -4.891 6.234 -5.857 1.00 97.62 81 SER A C 1
ATOM 670 O O . SER A 1 81 ? -5.773 6.737 -5.166 1.00 97.62 81 SER A O 1
ATOM 672 N N . PHE A 1 82 ? -5.007 6.100 -7.180 1.00 98.25 82 PHE A N 1
ATOM 673 C CA . PHE A 1 82 ? -6.199 6.503 -7.921 1.00 98.25 82 PHE A CA 1
ATOM 674 C C . PHE A 1 82 ? -7.392 5.589 -7.624 1.00 98.25 82 PHE A C 1
ATOM 676 O O . PHE A 1 82 ? -8.480 6.082 -7.347 1.00 98.25 82 PHE A O 1
ATOM 683 N N . TYR A 1 83 ? -7.196 4.268 -7.584 1.00 98.31 83 TYR A N 1
ATOM 684 C CA . TYR A 1 83 ? -8.277 3.343 -7.220 1.00 98.31 83 TYR A CA 1
ATOM 685 C C . TYR A 1 83 ? -8.698 3.513 -5.760 1.00 98.31 83 TYR A C 1
ATOM 687 O O . TYR A 1 83 ? -9.886 3.469 -5.466 1.00 98.31 83 TYR A O 1
ATOM 695 N N . CYS A 1 84 ? -7.763 3.800 -4.849 1.00 96.94 84 CYS A N 1
ATOM 696 C CA . CYS A 1 84 ? -8.109 4.190 -3.482 1.00 96.94 84 CYS A CA 1
ATOM 697 C C . CYS A 1 84 ? -8.996 5.449 -3.463 1.00 96.94 84 CYS A C 1
ATOM 699 O O . CYS A 1 84 ? -10.032 5.466 -2.802 1.00 96.94 84 CYS A O 1
ATOM 701 N N . HIS A 1 85 ? -8.645 6.472 -4.247 1.00 96.25 85 HIS A N 1
ATOM 702 C CA . HIS A 1 85 ? -9.459 7.680 -4.395 1.00 96.25 85 HIS A CA 1
ATOM 703 C C . HIS A 1 85 ? -10.869 7.392 -4.936 1.00 96.25 85 HIS A C 1
ATOM 705 O O . HIS A 1 85 ? -11.826 7.955 -4.413 1.00 96.25 85 HIS A O 1
ATOM 711 N N . LEU A 1 86 ? -11.021 6.490 -5.914 1.00 97.06 86 LEU A N 1
ATOM 712 C CA . LEU A 1 86 ? -12.337 6.089 -6.434 1.00 97.06 86 LEU A CA 1
ATOM 713 C C . LEU A 1 86 ? -13.198 5.362 -5.391 1.00 97.06 86 LEU A C 1
ATOM 715 O O . LEU A 1 86 ? -14.410 5.551 -5.348 1.00 97.06 86 LEU A O 1
ATOM 719 N N . LEU A 1 87 ? -12.579 4.516 -4.568 1.00 97.56 87 LEU A N 1
ATOM 720 C CA . LEU A 1 87 ? -13.287 3.665 -3.607 1.00 97.56 87 LEU A CA 1
ATOM 721 C C . LEU A 1 87 ? -13.606 4.373 -2.296 1.00 97.56 87 LEU A C 1
ATOM 723 O O . LEU A 1 87 ? -14.563 4.000 -1.626 1.00 97.56 87 LEU A O 1
ATOM 727 N N . THR A 1 88 ? -12.820 5.387 -1.939 1.00 96.19 88 THR A N 1
ATOM 728 C CA . THR A 1 88 ? -12.979 6.138 -0.690 1.00 96.19 88 THR A CA 1
ATOM 729 C C . THR A 1 88 ? -14.403 6.682 -0.507 1.00 96.19 88 THR A C 1
ATOM 731 O O . THR A 1 88 ? -15.004 6.335 0.503 1.00 96.19 88 THR A O 1
ATOM 734 N N . PRO A 1 89 ? -15.001 7.460 -1.436 1.00 96.12 89 PRO A N 1
ATOM 735 C CA . PRO A 1 89 ? -16.354 7.988 -1.230 1.00 96.12 89 PRO A CA 1
ATOM 736 C C . PRO A 1 89 ? -17.409 6.881 -1.100 1.00 96.12 89 PRO A C 1
ATOM 738 O O . PRO A 1 89 ? -18.270 6.968 -0.236 1.00 96.12 89 PRO A O 1
ATOM 741 N N . LEU A 1 90 ? -17.295 5.796 -1.877 1.00 97.69 90 LEU A N 1
ATOM 742 C CA . LEU A 1 90 ? -18.202 4.646 -1.763 1.00 97.69 90 LEU A CA 1
ATOM 743 C C . LEU A 1 90 ? -18.111 3.982 -0.385 1.00 97.69 90 LEU A C 1
ATOM 745 O O . LEU A 1 90 ? -19.105 3.492 0.145 1.00 97.69 90 LEU A O 1
ATOM 749 N N . TYR A 1 91 ? -16.907 3.944 0.186 1.00 97.38 91 TYR A N 1
ATOM 750 C CA . TYR A 1 91 ? -16.667 3.360 1.499 1.00 97.38 91 TYR A CA 1
ATOM 751 C C . TYR A 1 91 ? -17.218 4.249 2.611 1.00 97.38 91 TYR A C 1
ATOM 753 O O . TYR A 1 91 ? -17.866 3.742 3.522 1.00 97.38 91 TYR A O 1
ATOM 761 N N . GLU A 1 92 ? -17.033 5.565 2.504 1.00 96.50 92 GLU A N 1
ATOM 762 C CA . GLU A 1 92 ? -17.628 6.540 3.422 1.00 96.50 92 GLU A CA 1
ATOM 763 C C . GLU A 1 92 ? -19.165 6.469 3.403 1.00 96.50 92 GLU A C 1
ATOM 765 O O . GLU A 1 92 ? -19.785 6.364 4.462 1.00 96.50 92 GLU A O 1
ATOM 770 N N . ASP A 1 93 ? -19.784 6.408 2.219 1.00 96.81 93 ASP A N 1
ATOM 771 C CA . ASP A 1 93 ? -21.237 6.241 2.077 1.00 96.81 93 ASP A CA 1
ATOM 772 C C . ASP A 1 93 ? -21.731 4.943 2.736 1.00 96.81 93 ASP A C 1
ATOM 774 O O . ASP A 1 93 ? -22.784 4.909 3.379 1.00 96.81 93 ASP A O 1
ATOM 778 N N . LEU A 1 94 ? -20.961 3.858 2.599 1.00 96.12 94 LEU A N 1
ATOM 779 C CA . LEU A 1 94 ? -21.286 2.572 3.207 1.00 96.12 94 LEU A CA 1
ATOM 780 C C . LEU A 1 94 ? -21.213 2.634 4.737 1.00 96.12 94 LEU A C 1
ATOM 782 O O . LEU A 1 94 ? -22.083 2.079 5.407 1.00 96.12 94 LEU A O 1
ATOM 786 N N . LEU A 1 95 ? -20.211 3.321 5.292 1.00 96.38 95 LEU A N 1
ATOM 787 C CA . LEU A 1 95 ? -20.095 3.521 6.736 1.00 96.38 95 LEU A CA 1
ATOM 788 C C . LEU A 1 95 ? -21.282 4.312 7.286 1.00 96.38 95 LEU A C 1
ATOM 790 O O . LEU A 1 95 ? -21.894 3.854 8.248 1.00 96.38 95 LEU A O 1
ATOM 794 N N . HIS A 1 96 ? -21.658 5.417 6.637 1.00 96.38 96 HIS A N 1
ATOM 795 C CA . HIS A 1 96 ? -22.838 6.200 7.018 1.00 96.38 96 HIS A CA 1
ATOM 796 C C . HIS A 1 96 ? -24.125 5.379 6.951 1.00 96.38 96 HIS A C 1
ATOM 798 O O . HIS A 1 96 ? -24.943 5.402 7.868 1.00 96.38 96 HIS A O 1
ATOM 804 N N . LYS A 1 97 ? -24.303 4.590 5.885 1.00 96.25 97 LYS A N 1
ATOM 805 C CA . LYS A 1 97 ? -25.474 3.718 5.733 1.00 96.25 97 LYS A CA 1
ATOM 806 C C . LYS A 1 97 ? -25.620 2.721 6.890 1.00 96.25 97 LYS A C 1
ATOM 808 O O . LYS A 1 97 ? -26.745 2.375 7.244 1.00 96.25 97 LYS A O 1
ATOM 813 N N . TYR A 1 98 ? -24.509 2.241 7.446 1.00 95.94 98 TYR A N 1
ATOM 814 C CA . TYR A 1 98 ? -24.509 1.287 8.555 1.00 95.94 98 TYR A CA 1
ATOM 815 C C . TYR A 1 98 ? -24.387 1.935 9.943 1.00 95.94 98 TYR A C 1
ATOM 817 O O . TYR A 1 98 ? -24.415 1.203 10.932 1.00 95.94 98 TYR A O 1
ATOM 825 N N . GLY A 1 99 ? -24.265 3.264 10.047 1.00 96.25 99 GLY A N 1
ATOM 826 C CA . GLY A 1 99 ? -24.039 3.946 11.328 1.00 96.25 99 GLY A CA 1
ATOM 827 C C . GLY A 1 99 ? -22.671 3.623 11.946 1.00 96.25 99 GLY A C 1
ATOM 828 O O . GLY A 1 99 ? -22.544 3.479 13.163 1.00 96.25 99 GLY A O 1
ATOM 829 N N . LEU A 1 100 ? -21.656 3.397 11.107 1.00 95.56 100 LEU A N 1
ATOM 830 C CA . LEU A 1 100 ? -20.305 2.985 11.508 1.00 95.56 100 LEU A CA 1
ATOM 831 C C . LEU A 1 100 ? -19.254 4.090 11.337 1.00 95.56 100 LEU A C 1
ATOM 833 O O . LEU A 1 100 ? -18.082 3.878 11.660 1.00 95.56 100 LEU A O 1
ATOM 837 N N . GLU A 1 101 ? -19.644 5.262 10.845 1.00 94.25 101 GLU A N 1
ATOM 838 C CA . GLU A 1 101 ? -18.757 6.384 10.546 1.00 94.25 101 GLU A CA 1
ATOM 839 C C . GLU A 1 101 ? -17.985 6.897 11.768 1.00 94.25 101 GLU A C 1
ATOM 841 O O . GLU A 1 101 ? -16.847 7.332 11.616 1.00 94.25 101 GLU A O 1
ATOM 846 N N . ASP A 1 102 ? -18.544 6.784 12.970 1.00 89.88 102 ASP A N 1
ATOM 847 C CA . ASP A 1 102 ? -17.886 7.231 14.202 1.00 89.88 102 ASP A CA 1
ATOM 848 C C . ASP A 1 102 ? -17.045 6.124 14.859 1.00 89.88 102 ASP A C 1
ATOM 850 O O . ASP A 1 102 ? -16.231 6.388 15.742 1.00 89.88 102 ASP A O 1
ATOM 854 N N . ASN A 1 103 ? -17.199 4.878 14.399 1.00 89.94 103 ASN A N 1
ATOM 855 C CA . ASN A 1 103 ? -16.579 3.698 15.004 1.00 89.94 103 ASN A CA 1
ATOM 856 C C . ASN A 1 103 ? -15.313 3.241 14.260 1.00 89.94 103 ASN A C 1
ATOM 858 O O . ASN A 1 103 ? -14.392 2.685 14.860 1.00 89.94 103 ASN A O 1
ATOM 862 N N . ILE A 1 104 ? -15.248 3.455 12.942 1.00 93.12 104 ILE A N 1
ATOM 863 C CA . ILE A 1 104 ? -14.153 2.957 12.099 1.00 93.12 104 ILE A CA 1
ATOM 864 C C . ILE A 1 104 ? -13.146 4.067 11.813 1.00 93.12 104 ILE A C 1
ATOM 866 O O . ILE A 1 104 ? -13.384 4.925 10.980 1.00 93.12 104 ILE A O 1
ATOM 870 N N . LEU A 1 105 ? -11.984 4.054 12.462 1.00 91.62 105 LEU A N 1
ATOM 871 C CA . LEU A 1 105 ? -11.061 5.202 12.422 1.00 91.62 105 LEU A CA 1
ATOM 872 C C . LEU A 1 105 ? -9.928 5.061 11.394 1.00 91.62 105 LEU A C 1
ATOM 874 O O . LEU A 1 105 ? -9.421 6.046 10.854 1.00 91.62 105 LEU A O 1
ATOM 878 N N . ALA A 1 106 ? -9.486 3.827 11.148 1.00 88.44 106 ALA A N 1
ATOM 879 C CA . ALA A 1 106 ? -8.255 3.560 10.415 1.00 88.44 106 ALA A CA 1
ATOM 880 C C . ALA A 1 106 ? -8.343 3.978 8.936 1.00 88.44 106 ALA A C 1
ATOM 882 O O . ALA A 1 106 ? -9.326 3.701 8.256 1.00 88.44 106 ALA A O 1
ATOM 883 N N . PHE A 1 107 ? -7.264 4.593 8.437 1.00 88.75 107 PHE A N 1
ATOM 884 C CA . PHE A 1 107 ? -7.057 4.961 7.027 1.00 88.75 107 PHE A CA 1
ATOM 885 C C . PHE A 1 107 ? -8.072 5.949 6.420 1.00 88.75 107 PHE A C 1
ATOM 887 O O . PHE A 1 107 ? -8.125 6.086 5.199 1.00 88.75 107 PHE A O 1
ATOM 894 N N . ARG A 1 108 ? -8.814 6.693 7.249 1.00 92.31 108 ARG A N 1
ATOM 895 C CA . ARG A 1 108 ? -9.791 7.707 6.816 1.00 92.31 108 ARG A CA 1
ATOM 896 C C . ARG A 1 108 ? -9.301 9.134 7.067 1.00 92.31 108 ARG A C 1
ATOM 898 O O . ARG A 1 108 ? -8.500 9.392 7.968 1.00 92.31 108 ARG A O 1
ATOM 905 N N . LYS A 1 109 ? -9.790 10.088 6.270 1.00 89.56 109 LYS A N 1
ATOM 906 C CA . LYS A 1 109 ? -9.505 11.525 6.435 1.00 89.56 109 LYS A CA 1
ATOM 907 C C . LYS A 1 109 ? -10.525 12.151 7.401 1.00 89.56 109 LYS A C 1
ATOM 909 O O . LYS A 1 109 ? -11.498 12.745 6.960 1.00 89.56 109 LYS A O 1
ATOM 914 N N . LEU A 1 110 ? -10.291 12.026 8.709 1.00 90.88 110 LEU A N 1
ATOM 915 C CA . LEU A 1 110 ? -11.243 12.448 9.758 1.00 90.88 110 LEU A CA 1
ATOM 916 C C . LEU A 1 110 ? -10.885 13.764 10.474 1.00 90.88 110 LEU A C 1
ATOM 918 O O . LEU A 1 110 ? -11.540 14.137 11.441 1.00 90.88 110 LEU A O 1
ATOM 922 N N . GLY A 1 111 ? -9.814 14.453 10.064 1.00 90.12 111 GLY A N 1
ATOM 923 C CA . GLY A 1 111 ? -9.370 15.699 10.714 1.00 90.12 111 GLY A CA 1
ATOM 924 C C . GLY A 1 111 ? -8.877 15.536 12.162 1.00 90.12 111 GLY A C 1
ATOM 925 O O . GLY A 1 111 ? -8.594 16.530 12.822 1.00 90.12 111 GLY A O 1
ATOM 926 N N . LYS A 1 112 ? -8.752 14.292 12.634 1.00 90.56 112 LYS A N 1
ATOM 927 C CA . LYS A 1 112 ? -8.273 13.890 13.959 1.00 90.56 112 LYS A CA 1
ATOM 928 C C . LYS A 1 112 ? -7.012 13.043 13.830 1.00 90.56 112 LYS A C 1
ATOM 930 O O . LYS A 1 112 ? -6.799 12.369 12.818 1.00 90.56 112 LYS A O 1
ATOM 935 N N . ASN A 1 113 ? -6.177 13.066 14.859 1.00 91.25 113 ASN A N 1
ATOM 936 C CA . ASN A 1 113 ? -5.021 12.189 14.992 1.00 91.25 113 ASN A CA 1
ATOM 937 C C . ASN A 1 113 ? -5.251 11.137 16.099 1.00 91.25 113 ASN A C 1
ATOM 939 O O . ASN A 1 113 ? -6.267 11.139 16.790 1.00 91.25 113 ASN A O 1
ATOM 943 N N . ASN A 1 114 ? -4.295 10.223 16.282 1.00 91.31 114 ASN A N 1
ATOM 944 C CA . ASN A 1 114 ? -4.421 9.121 17.245 1.00 91.31 114 ASN A CA 1
ATOM 945 C C . ASN A 1 114 ? -4.608 9.577 18.704 1.00 91.31 114 ASN A C 1
ATOM 947 O O . ASN A 1 114 ? -5.193 8.839 19.491 1.00 91.31 114 ASN A O 1
ATOM 951 N N . ILE A 1 115 ? -4.111 10.760 19.072 1.00 94.19 115 ILE A N 1
ATOM 952 C CA . ILE A 1 115 ? -4.278 11.325 20.417 1.00 94.19 115 ILE A CA 1
ATOM 953 C C . ILE A 1 115 ? -5.731 11.756 20.617 1.00 94.19 115 ILE A C 1
ATOM 955 O O . ILE A 1 115 ? -6.313 11.441 21.653 1.00 94.19 115 ILE A O 1
ATOM 959 N N . ASP A 1 116 ? -6.328 12.405 19.614 1.00 93.75 116 ASP A N 1
ATOM 960 C CA . ASP A 1 116 ? -7.733 12.822 19.656 1.00 93.75 116 ASP A CA 1
ATOM 961 C C . ASP A 1 116 ? -8.652 11.603 19.812 1.00 93.75 116 ASP A C 1
ATOM 963 O O . ASP A 1 116 ? -9.505 11.571 20.694 1.00 93.75 116 ASP A O 1
ATOM 967 N N . PHE A 1 117 ? -8.417 10.549 19.023 1.00 92.94 117 PHE A N 1
ATOM 968 C CA . PHE A 1 117 ? -9.202 9.314 19.108 1.00 92.94 117 PHE A CA 1
ATOM 969 C C . PHE A 1 117 ? -9.058 8.595 20.451 1.00 92.94 117 PHE A C 1
ATOM 971 O O . PHE A 1 117 ? -10.044 8.099 20.994 1.00 92.94 117 PHE A O 1
ATOM 978 N N . ALA A 1 118 ? -7.846 8.544 21.010 1.00 94.00 118 ALA A N 1
ATOM 979 C CA . ALA A 1 118 ? -7.638 7.967 22.334 1.00 94.00 118 ALA A CA 1
ATOM 980 C C . ALA A 1 118 ? -8.390 8.766 23.410 1.00 94.00 118 ALA A C 1
ATOM 982 O O . ALA A 1 118 ? -9.012 8.182 24.295 1.00 94.00 118 ALA A O 1
ATOM 983 N N . PHE A 1 119 ? -8.364 10.097 23.320 1.00 95.44 119 PHE A N 1
ATOM 984 C CA . PHE A 1 119 ? -9.084 10.967 24.242 1.00 95.44 119 PHE A CA 1
ATOM 985 C C . PHE A 1 119 ? -10.602 10.778 24.163 1.00 95.44 119 PHE A C 1
ATOM 987 O O . PHE A 1 119 ? -11.247 10.673 25.207 1.00 95.44 119 PHE A O 1
ATOM 994 N N . ASP A 1 120 ? -11.158 10.679 22.955 1.00 93.88 120 ASP A N 1
ATOM 995 C CA . ASP A 1 120 ? -12.582 10.399 22.747 1.00 93.88 120 ASP A CA 1
ATOM 996 C C . ASP A 1 120 ? -12.977 9.042 23.352 1.00 93.88 120 ASP A C 1
ATOM 998 O O . ASP A 1 120 ? -13.952 8.962 24.099 1.00 93.88 120 ASP A O 1
ATOM 1002 N N . ALA A 1 121 ? -12.167 7.998 23.142 1.00 94.06 121 ALA A N 1
ATOM 1003 C CA . ALA A 1 121 ? -12.401 6.685 23.742 1.00 94.06 121 ALA A CA 1
ATOM 1004 C C . ALA A 1 121 ? -12.374 6.729 25.282 1.00 94.06 121 ALA A C 1
ATOM 1006 O O . ALA A 1 121 ? -13.251 6.164 25.936 1.00 94.06 121 ALA A O 1
ATOM 1007 N N . PHE A 1 122 ? -11.408 7.430 25.889 1.00 95.56 122 PHE A N 1
ATOM 1008 C CA . PHE A 1 122 ? -11.347 7.572 27.349 1.00 95.56 122 PHE A CA 1
ATOM 1009 C C . PHE A 1 122 ? -12.523 8.370 27.917 1.00 95.56 122 PHE A C 1
ATOM 1011 O O . PHE A 1 122 ? -13.026 8.034 28.992 1.00 95.56 122 PHE A O 1
ATOM 1018 N N . LYS A 1 123 ? -12.974 9.412 27.209 1.00 96.44 123 LYS A N 1
ATOM 1019 C CA . LYS A 1 123 ? -14.177 10.166 27.578 1.00 96.44 123 LYS A CA 1
ATOM 1020 C C . LYS A 1 123 ? -15.416 9.282 27.570 1.00 96.44 123 LYS A C 1
ATOM 1022 O O . LYS A 1 123 ? -16.174 9.322 28.536 1.00 96.44 123 LYS A O 1
ATOM 1027 N N . GLU A 1 124 ? -15.587 8.478 26.526 1.00 94.88 124 GLU A N 1
ATOM 1028 C CA . GLU A 1 124 ? -16.726 7.570 26.400 1.00 94.88 124 GLU A CA 1
ATOM 1029 C C . GLU A 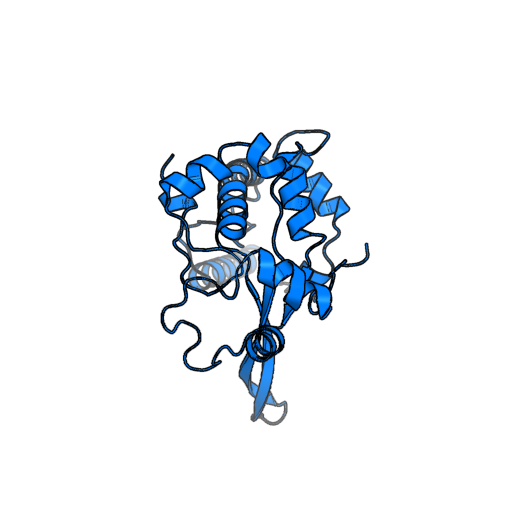1 124 ? -16.716 6.513 27.512 1.00 94.88 124 GLU A C 1
ATOM 1031 O O . GLU A 1 124 ? -17.702 6.361 28.227 1.00 94.88 124 GLU A O 1
ATOM 1036 N N . ILE A 1 125 ? -15.570 5.865 27.759 1.00 96.44 125 ILE A N 1
ATOM 1037 C CA . ILE A 1 125 ? -15.409 4.893 28.856 1.00 96.44 125 ILE A CA 1
ATOM 1038 C C . ILE A 1 125 ? -15.784 5.516 30.205 1.00 96.44 125 ILE A C 1
ATOM 1040 O O . ILE A 1 125 ? -16.505 4.903 30.995 1.00 96.44 125 ILE A O 1
ATOM 1044 N N . LYS A 1 126 ? -15.318 6.743 30.472 1.00 96.81 126 LYS A N 1
ATOM 1045 C CA . LYS A 1 126 ? -15.653 7.465 31.702 1.00 96.81 126 LYS A CA 1
ATOM 1046 C C . LYS A 1 126 ? -17.155 7.745 31.792 1.00 96.81 126 LYS A C 1
ATOM 1048 O O . LYS A 1 126 ? -17.754 7.452 32.823 1.00 96.81 126 LYS A O 1
ATOM 1053 N N . SER A 1 127 ? -17.758 8.266 30.724 1.00 97.06 127 SER A N 1
ATOM 1054 C CA . SER A 1 127 ? -19.187 8.593 30.688 1.00 97.06 127 SER A CA 1
ATOM 1055 C C . SER A 1 127 ? -20.067 7.357 30.892 1.00 97.06 127 SER A C 1
ATOM 1057 O O . SER A 1 127 ? -20.993 7.385 31.702 1.00 97.06 127 SER A O 1
ATOM 1059 N N . LEU A 1 128 ? -19.745 6.243 30.227 1.00 96.50 128 LEU A N 1
ATOM 1060 C CA . LEU A 1 128 ? -20.431 4.964 30.412 1.00 96.50 128 LEU A CA 1
ATOM 1061 C C . LEU A 1 128 ? -20.262 4.439 31.841 1.00 96.50 128 LEU A C 1
ATOM 1063 O O . LEU A 1 128 ? -21.234 3.985 32.443 1.00 96.50 128 LEU A O 1
ATOM 1067 N N . GLY A 1 129 ? -19.055 4.549 32.403 1.00 97.00 129 GLY A N 1
ATOM 1068 C CA . GLY A 1 129 ? -18.774 4.167 33.786 1.00 97.00 129 GLY A CA 1
ATOM 1069 C C . GLY A 1 129 ? -19.627 4.933 34.796 1.00 97.00 129 GLY A C 1
ATOM 1070 O O . GLY A 1 129 ? -20.210 4.321 35.689 1.00 97.00 129 GLY A O 1
ATOM 1071 N N . GLU A 1 130 ? -19.756 6.249 34.624 1.00 96.69 130 GLU A N 1
ATOM 1072 C CA . GLU A 1 130 ? -20.606 7.108 35.459 1.00 96.69 130 GLU A CA 1
ATOM 1073 C C . GLU A 1 130 ? -22.097 6.781 35.278 1.00 96.69 130 GLU A C 1
ATOM 1075 O O . GLU A 1 130 ? -22.828 6.651 36.259 1.00 96.69 130 GLU A O 1
ATOM 1080 N N . LYS A 1 131 ? -22.551 6.590 34.032 1.00 97.12 131 LYS A N 1
ATOM 1081 C CA . LYS A 1 131 ? -23.962 6.346 33.697 1.00 97.12 131 LYS A CA 1
ATOM 1082 C C . LYS A 1 131 ? -24.476 4.987 34.174 1.00 97.12 131 LYS A C 1
ATOM 1084 O O . LYS A 1 131 ? -25.621 4.891 34.610 1.00 97.12 131 LYS A O 1
ATOM 1089 N N . TYR A 1 132 ? -23.659 3.942 34.069 1.00 96.19 132 TYR A N 1
ATOM 1090 C CA . TYR A 1 132 ? -24.059 2.558 34.350 1.00 96.19 132 TYR A CA 1
ATOM 1091 C C . TYR A 1 132 ? -23.438 1.990 35.634 1.00 96.19 132 TYR A C 1
ATOM 1093 O O . TYR A 1 132 ? -23.581 0.801 35.903 1.00 96.19 132 TYR A O 1
ATOM 1101 N N . SER A 1 133 ? -22.779 2.828 36.450 1.00 91.69 133 SER A N 1
ATOM 1102 C CA . SER A 1 133 ? -22.074 2.411 37.678 1.00 91.69 133 SER A CA 1
ATOM 1103 C C . SER A 1 133 ? -20.994 1.345 37.435 1.00 91.69 133 SER A C 1
ATOM 1105 O O . SER A 1 133 ? -20.741 0.483 38.275 1.00 91.69 133 SER A O 1
ATOM 1107 N N . GLY A 1 134 ? -20.350 1.409 36.269 1.00 93.00 134 GLY A N 1
ATOM 1108 C CA . GLY A 1 134 ? -19.297 0.494 35.844 1.00 93.00 134 GLY A CA 1
ATOM 1109 C C . GLY A 1 134 ? -19.135 0.463 34.326 1.00 93.00 134 GLY A C 1
ATOM 1110 O O . GLY A 1 134 ? -20.097 0.601 33.576 1.00 93.00 134 GLY A O 1
ATOM 1111 N N . CYS A 1 135 ? -17.900 0.284 33.860 1.00 95.94 135 CYS A N 1
ATOM 1112 C CA . CYS A 1 135 ? -17.580 0.069 32.452 1.00 95.94 135 CYS A CA 1
ATOM 1113 C C . CYS A 1 135 ? -16.383 -0.882 32.355 1.00 95.94 135 CYS A C 1
ATOM 1115 O O . CYS A 1 135 ? -15.418 -0.756 33.111 1.00 95.94 135 CYS A O 1
ATOM 1117 N N . THR A 1 136 ? -16.435 -1.831 31.424 1.00 94.75 136 THR A N 1
ATOM 1118 C CA . THR A 1 136 ? -15.311 -2.712 31.099 1.00 94.75 136 THR A CA 1
ATOM 1119 C C . THR A 1 136 ? -14.919 -2.479 29.649 1.00 94.75 136 THR A C 1
ATOM 1121 O O . THR A 1 136 ? -15.716 -2.712 28.745 1.00 94.75 136 THR A O 1
ATOM 1124 N N . ALA A 1 137 ? -13.684 -2.030 29.431 1.00 93.69 137 ALA A N 1
ATOM 1125 C CA . ALA A 1 137 ? -13.108 -1.887 28.101 1.00 93.69 137 ALA A CA 1
ATOM 1126 C C . ALA A 1 137 ? -12.336 -3.159 27.728 1.00 93.69 137 ALA A C 1
ATOM 1128 O O . ALA A 1 137 ? -11.508 -3.636 28.505 1.00 93.69 137 ALA A O 1
ATOM 1129 N N . ILE A 1 138 ? -12.594 -3.695 26.534 1.00 94.94 138 ILE A N 1
ATOM 1130 C CA . ILE A 1 138 ? -11.926 -4.892 26.014 1.00 94.94 138 ILE A CA 1
ATOM 1131 C C . ILE A 1 138 ? -11.033 -4.473 24.848 1.00 94.94 138 ILE A C 1
ATOM 1133 O O . ILE A 1 138 ? -11.513 -3.943 23.849 1.00 94.94 138 ILE A O 1
ATOM 1137 N N . GLY A 1 139 ? -9.730 -4.715 24.981 1.00 93.62 139 GLY A N 1
ATOM 1138 C CA . GLY A 1 139 ? -8.764 -4.545 23.899 1.00 93.62 139 GLY A CA 1
ATOM 1139 C C . GLY A 1 139 ? -8.526 -5.867 23.178 1.00 93.62 139 GLY A C 1
ATOM 1140 O O . GLY A 1 139 ? -8.223 -6.870 23.821 1.00 93.62 139 GLY A O 1
ATOM 1141 N N . LEU A 1 140 ? -8.640 -5.863 21.851 1.00 93.56 140 LEU A N 1
ATOM 1142 C CA . LEU A 1 140 ? -8.344 -7.009 20.992 1.00 93.56 140 LEU A CA 1
ATOM 1143 C C . LEU A 1 140 ? -7.216 -6.634 20.027 1.00 93.56 140 LEU A C 1
ATOM 1145 O O . LEU A 1 140 ? -7.210 -5.529 19.486 1.00 93.56 140 LEU A O 1
ATOM 1149 N N . ASP A 1 141 ? -6.281 -7.556 19.803 1.00 91.00 141 ASP A N 1
ATOM 1150 C CA . ASP A 1 141 ? -5.198 -7.401 18.827 1.00 91.00 141 ASP A CA 1
ATOM 1151 C C . ASP A 1 141 ? -5.240 -8.546 17.812 1.00 91.00 141 ASP A C 1
ATOM 1153 O O . ASP A 1 141 ? -5.319 -9.720 18.182 1.00 91.00 141 ASP A O 1
ATOM 1157 N N . ILE A 1 142 ? -5.189 -8.202 16.524 1.00 89.38 142 ILE A N 1
ATOM 1158 C CA . ILE A 1 142 ? -5.210 -9.171 15.425 1.00 89.38 142 ILE A CA 1
ATOM 1159 C C . ILE A 1 142 ? -3.783 -9.334 14.907 1.00 89.38 142 ILE A C 1
ATOM 1161 O O . ILE A 1 142 ? -3.206 -8.431 14.297 1.00 89.38 142 ILE A O 1
ATOM 1165 N N . THR A 1 143 ? -3.211 -10.520 15.110 1.00 87.81 143 THR A N 1
ATOM 1166 C CA . THR A 1 143 ? -1.852 -10.819 14.644 1.00 87.81 143 THR A CA 1
ATOM 1167 C C . THR A 1 143 ? -1.833 -11.051 13.134 1.00 87.81 143 THR A C 1
ATOM 1169 O O . THR A 1 143 ? -2.554 -11.898 12.616 1.00 87.81 143 THR A O 1
ATOM 1172 N N . GLY A 1 144 ? -0.965 -10.326 12.420 1.00 85.69 144 GLY A N 1
ATOM 1173 C CA . GLY A 1 144 ? -0.714 -10.567 10.995 1.00 85.69 144 GLY A CA 1
ATOM 1174 C C . GLY A 1 144 ? -1.928 -10.320 10.095 1.00 85.69 144 GLY A C 1
ATOM 1175 O O . GLY A 1 144 ? -2.128 -11.074 9.152 1.00 85.69 144 GLY A O 1
ATOM 1176 N N . PHE A 1 145 ? -2.741 -9.292 10.379 1.00 88.69 145 PHE A N 1
ATOM 1177 C CA . PHE A 1 145 ? -3.975 -8.993 9.6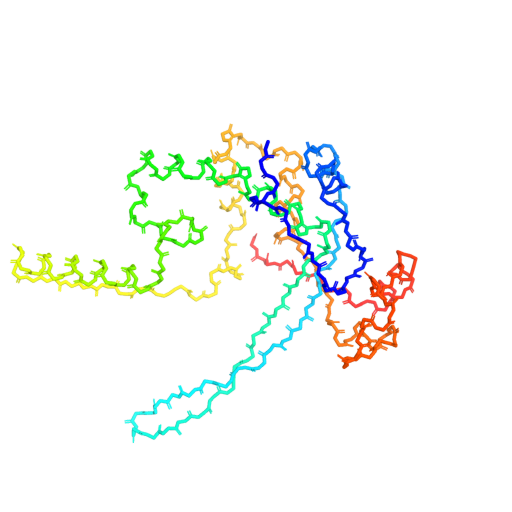33 1.00 88.69 145 PHE A CA 1
ATOM 1178 C C . PHE A 1 145 ? -3.796 -9.034 8.105 1.00 88.69 145 PHE A C 1
ATOM 1180 O O . PHE A 1 145 ? -4.525 -9.744 7.426 1.00 88.69 145 PHE A O 1
ATOM 1187 N N . PHE A 1 146 ? -2.805 -8.318 7.566 1.00 86.25 146 PHE A N 1
ATOM 1188 C CA . PHE A 1 146 ? -2.573 -8.264 6.116 1.00 86.25 146 PHE A CA 1
ATOM 1189 C C . PHE A 1 146 ? -1.979 -9.554 5.543 1.00 86.25 146 PHE A C 1
ATOM 1191 O O . PHE A 1 146 ? -2.242 -9.873 4.390 1.00 86.25 146 PHE A O 1
ATOM 1198 N N . ASP A 1 147 ? -1.195 -10.288 6.335 1.00 85.12 147 ASP A N 1
ATOM 1199 C CA . ASP A 1 147 ? -0.552 -11.530 5.893 1.00 85.12 147 ASP A CA 1
ATOM 1200 C C . ASP A 1 147 ? -1.557 -12.694 5.814 1.00 85.12 147 ASP A C 1
ATOM 1202 O O . ASP A 1 147 ? -1.347 -13.633 5.051 1.00 85.12 147 ASP A O 1
ATOM 1206 N N . ASN A 1 148 ? -2.652 -12.614 6.582 1.00 88.25 148 ASN A N 1
ATOM 1207 C CA . ASN A 1 148 ? -3.679 -13.653 6.709 1.00 88.25 148 ASN A CA 1
ATOM 1208 C C . ASN A 1 148 ? -5.065 -13.211 6.201 1.00 88.25 148 ASN A C 1
ATOM 1210 O O . ASN A 1 148 ? -6.065 -13.861 6.505 1.00 88.25 148 ASN A O 1
ATOM 1214 N N . LEU A 1 149 ? -5.156 -12.091 5.475 1.00 90.12 149 LEU A N 1
ATOM 1215 C CA . LEU A 1 149 ? -6.432 -11.586 4.972 1.00 90.12 149 LEU A CA 1
ATOM 1216 C C . LEU A 1 149 ? -7.001 -12.539 3.912 1.00 90.12 149 LEU A C 1
ATOM 1218 O O . LEU A 1 149 ? -6.337 -12.828 2.918 1.00 90.12 149 LEU A O 1
ATOM 1222 N N . ASP A 1 150 ? -8.244 -12.985 4.093 1.00 93.25 150 ASP A N 1
ATOM 1223 C CA . ASP A 1 150 ? -8.944 -13.797 3.096 1.00 93.25 150 ASP A CA 1
ATOM 1224 C C . ASP A 1 150 ? -9.182 -12.973 1.819 1.00 93.25 150 ASP A C 1
ATOM 1226 O O . ASP A 1 150 ? -9.890 -11.957 1.806 1.00 93.25 150 ASP A O 1
ATOM 1230 N N . HIS A 1 151 ? -8.547 -13.406 0.732 1.00 94.00 151 HIS A N 1
ATOM 1231 C CA . HIS A 1 151 ? -8.590 -12.719 -0.549 1.00 94.00 151 HIS A CA 1
ATOM 1232 C C . HIS A 1 151 ? -9.946 -12.819 -1.242 1.00 94.00 151 HIS A C 1
ATOM 1234 O O . HIS A 1 151 ? -10.330 -11.882 -1.947 1.00 94.00 151 HIS A O 1
ATOM 1240 N N . GLU A 1 152 ? -10.681 -13.911 -1.044 1.00 95.44 152 GLU A N 1
ATOM 1241 C CA . GLU A 1 152 ? -12.037 -14.026 -1.561 1.00 95.44 152 GLU A CA 1
ATOM 1242 C C . GLU A 1 152 ? -12.956 -13.090 -0.783 1.00 95.44 152 GLU A C 1
ATOM 1244 O O . GLU A 1 152 ? -13.702 -12.337 -1.407 1.00 95.44 152 GLU A O 1
ATOM 1249 N N . LEU A 1 153 ? -12.847 -13.015 0.547 1.00 96.31 153 LEU A N 1
ATOM 1250 C CA . LEU A 1 153 ? -13.609 -12.038 1.333 1.00 96.31 153 LEU A CA 1
ATOM 1251 C C . LEU A 1 153 ? -13.314 -10.599 0.885 1.00 96.31 153 LEU A C 1
ATOM 1253 O O . LEU A 1 153 ? -14.244 -9.811 0.683 1.00 96.31 153 LEU A O 1
ATOM 1257 N N . LEU A 1 154 ? -12.039 -10.254 0.676 1.00 96.44 154 LEU A N 1
ATOM 1258 C CA . LEU A 1 154 ? -11.640 -8.937 0.173 1.00 96.44 154 LEU A CA 1
ATOM 1259 C C . LEU A 1 154 ? -12.264 -8.642 -1.198 1.00 96.44 154 LEU A C 1
ATOM 1261 O O . LEU A 1 154 ? -12.800 -7.554 -1.418 1.00 96.44 154 LEU A O 1
ATOM 1265 N N . LYS A 1 155 ? -12.225 -9.610 -2.119 1.00 97.62 155 LYS A N 1
ATOM 1266 C CA . LYS A 1 155 ? -12.803 -9.482 -3.461 1.00 97.62 155 LYS A CA 1
ATOM 1267 C C . LYS A 1 155 ? -14.315 -9.273 -3.414 1.00 97.62 155 LYS A C 1
ATOM 1269 O O . LYS A 1 155 ? -14.809 -8.369 -4.086 1.00 97.62 155 LYS A O 1
ATOM 1274 N N . HIS A 1 156 ? -15.030 -10.058 -2.606 1.00 97.69 156 HIS A N 1
ATOM 1275 C CA . HIS A 1 156 ? -16.476 -9.923 -2.413 1.00 97.69 156 HIS A CA 1
ATOM 1276 C C . HIS A 1 156 ? -16.835 -8.576 -1.778 1.00 97.69 156 HIS A C 1
ATOM 1278 O O . HIS A 1 156 ? -17.766 -7.909 -2.224 1.00 97.69 156 HIS A O 1
ATOM 1284 N N . SER A 1 157 ? -16.055 -8.123 -0.795 1.00 97.00 157 SER A N 1
ATOM 1285 C CA . SER A 1 157 ? -16.249 -6.814 -0.159 1.00 97.00 157 SER A CA 1
ATOM 1286 C C . SER A 1 157 ? -16.059 -5.678 -1.167 1.00 97.00 157 SER A C 1
ATOM 1288 O O . SER A 1 157 ? -16.857 -4.746 -1.219 1.00 97.00 157 SER A O 1
ATOM 1290 N N . TRP A 1 158 ? -15.046 -5.777 -2.033 1.00 98.19 158 TRP A N 1
ATOM 1291 C CA . TRP A 1 158 ? -14.808 -4.804 -3.100 1.00 98.19 158 TRP A CA 1
ATOM 1292 C C . TRP A 1 158 ? -15.944 -4.811 -4.136 1.00 98.19 158 TRP A C 1
ATOM 1294 O O . TRP A 1 158 ? -16.439 -3.752 -4.509 1.00 98.19 158 TRP A O 1
ATOM 1304 N N . GLN A 1 159 ? -16.413 -5.988 -4.557 1.00 98.31 159 GLN A N 1
ATOM 1305 C CA . GLN A 1 159 ? -17.580 -6.155 -5.434 1.00 98.31 159 GLN A CA 1
ATOM 1306 C C . GLN A 1 159 ? -18.840 -5.489 -4.867 1.00 98.31 159 GLN A C 1
ATOM 1308 O O . GLN A 1 159 ? -19.501 -4.719 -5.568 1.00 98.31 159 GLN A O 1
ATOM 1313 N N . GLN A 1 160 ? -19.137 -5.738 -3.589 1.00 97.19 160 GLN A N 1
ATOM 1314 C CA . GLN A 1 160 ? -20.261 -5.122 -2.885 1.00 97.19 160 GLN A CA 1
ATOM 1315 C C . GLN A 1 160 ? -20.113 -3.602 -2.807 1.00 97.19 160 GLN A C 1
ATOM 1317 O O . GLN A 1 160 ? -21.070 -2.886 -3.097 1.00 97.19 160 GLN A O 1
ATOM 1322 N N . LEU A 1 161 ? -18.911 -3.114 -2.492 1.00 98.00 161 LEU A N 1
ATOM 1323 C CA . LEU A 1 161 ? -18.614 -1.687 -2.382 1.00 98.00 161 LEU A CA 1
ATOM 1324 C C . LEU A 1 161 ? -18.921 -0.922 -3.677 1.00 98.00 161 LEU A C 1
ATOM 1326 O O . LEU A 1 161 ? -19.475 0.171 -3.631 1.00 98.00 161 LEU A O 1
ATOM 1330 N N . ILE A 1 162 ? -18.597 -1.503 -4.835 1.00 97.75 162 ILE A N 1
ATOM 1331 C CA . ILE A 1 162 ? -18.867 -0.895 -6.150 1.00 97.75 162 ILE A CA 1
ATOM 1332 C C . ILE A 1 162 ? -20.211 -1.329 -6.759 1.00 97.75 162 ILE A C 1
ATOM 1334 O O . ILE A 1 162 ? -20.497 -0.995 -7.911 1.00 97.75 162 ILE A O 1
ATOM 1338 N N . ASN A 1 163 ? -21.022 -2.084 -6.010 1.00 97.06 163 ASN A N 1
ATOM 1339 C CA . ASN A 1 163 ? -22.303 -2.648 -6.436 1.00 97.06 163 ASN A CA 1
ATOM 1340 C C . ASN A 1 163 ? -22.215 -3.427 -7.768 1.00 97.06 163 ASN A C 1
ATOM 1342 O O . ASN A 1 163 ? -22.952 -3.170 -8.727 1.00 97.06 163 ASN A O 1
ATOM 1346 N N . LYS A 1 164 ? -21.265 -4.367 -7.857 1.00 97.12 164 LYS A N 1
ATOM 1347 C CA . LYS A 1 164 ? -21.071 -5.252 -9.016 1.00 97.12 164 LYS A CA 1
ATOM 1348 C C . LYS A 1 164 ? -20.953 -6.702 -8.570 1.00 97.12 164 LYS A C 1
ATOM 1350 O O . LYS A 1 164 ? -20.225 -7.002 -7.639 1.00 97.12 164 LYS A O 1
ATOM 1355 N N . ASN A 1 165 ? -21.567 -7.618 -9.315 1.00 96.12 165 ASN A N 1
ATOM 1356 C CA . ASN A 1 165 ? -21.437 -9.060 -9.057 1.00 96.12 165 ASN A CA 1
ATOM 1357 C C . ASN A 1 165 ? -20.037 -9.604 -9.398 1.00 96.12 165 ASN A C 1
ATOM 1359 O O . ASN A 1 165 ? -19.619 -10.635 -8.884 1.00 96.12 165 ASN A O 1
ATOM 1363 N N . VAL A 1 166 ? -19.316 -8.926 -10.294 1.00 97.25 166 VAL A N 1
ATOM 1364 C CA . VAL A 1 166 ? -17.963 -9.283 -10.736 1.00 97.25 166 VAL A CA 1
ATOM 1365 C C . VAL A 1 166 ? -17.124 -8.010 -10.772 1.00 97.25 166 VAL A C 1
ATOM 1367 O O . VAL A 1 166 ? -17.631 -6.963 -11.177 1.00 97.25 166 VAL A O 1
ATOM 1370 N N . LEU A 1 167 ? -15.856 -8.081 -10.343 1.00 98.00 167 LEU A N 1
ATOM 1371 C CA . LEU A 1 167 ? -14.958 -6.933 -10.466 1.00 98.00 167 LEU A CA 1
ATOM 1372 C C . LEU A 1 167 ? -14.731 -6.637 -11.954 1.00 98.00 167 LEU A C 1
ATOM 1374 O O . LEU A 1 167 ? -14.359 -7.558 -12.682 1.00 98.00 167 LEU A O 1
ATOM 1378 N N . PRO A 1 168 ? -14.917 -5.383 -12.401 1.00 98.44 168 PRO A N 1
ATOM 1379 C CA . PRO A 1 168 ? -14.478 -4.952 -13.723 1.00 98.44 168 PRO A CA 1
ATOM 1380 C C . PRO A 1 168 ? -12.997 -5.280 -13.962 1.00 98.44 168 PRO A C 1
ATOM 1382 O O . PRO A 1 168 ? -12.217 -5.333 -13.010 1.00 98.44 168 PRO A O 1
ATOM 1385 N N . ASP A 1 169 ? -12.598 -5.493 -15.218 1.00 98.62 169 ASP A N 1
ATOM 1386 C CA . ASP A 1 169 ? -11.257 -5.997 -15.564 1.00 98.62 169 ASP A CA 1
ATOM 1387 C C . ASP A 1 169 ? -10.112 -5.152 -14.988 1.00 98.62 169 ASP A C 1
ATOM 1389 O O . ASP A 1 169 ? -9.072 -5.671 -14.586 1.00 98.62 169 ASP A O 1
ATOM 1393 N N . ASP A 1 170 ? -10.305 -3.841 -14.933 1.00 98.62 170 ASP A N 1
ATOM 1394 C CA . ASP A 1 170 ? -9.360 -2.871 -14.401 1.00 98.62 170 ASP A CA 1
ATOM 1395 C C . ASP A 1 170 ? -9.256 -2.955 -12.869 1.00 98.62 170 ASP A C 1
ATOM 1397 O O . ASP A 1 170 ? -8.155 -3.061 -12.327 1.00 98.62 170 ASP A O 1
ATOM 1401 N N . HIS A 1 171 ? -10.390 -3.049 -12.169 1.00 98.62 171 HIS A N 1
ATOM 1402 C CA . HIS A 1 171 ? -10.428 -3.331 -10.732 1.00 98.62 171 HIS A CA 1
ATOM 1403 C C . HIS A 1 171 ? 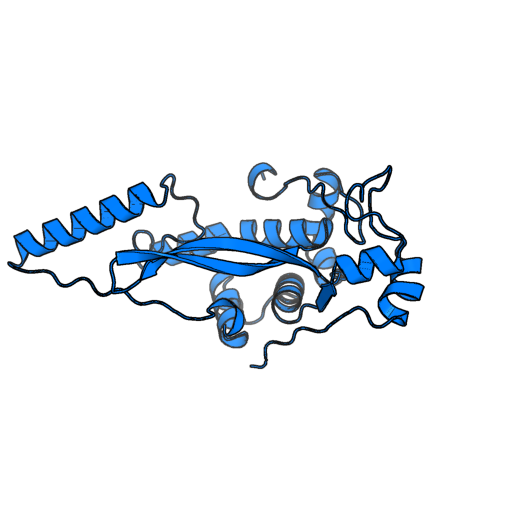-9.817 -4.697 -10.403 1.00 98.62 171 HIS A C 1
ATOM 1405 O O . HIS A 1 171 ? -9.060 -4.822 -9.440 1.00 98.62 171 HIS A O 1
ATOM 1411 N N . PHE A 1 172 ? -10.111 -5.725 -11.204 1.00 98.44 172 PHE A N 1
ATOM 1412 C CA . PHE A 1 172 ? -9.551 -7.058 -11.020 1.00 98.44 172 PHE A CA 1
ATOM 1413 C C . PHE A 1 172 ? -8.036 -7.073 -11.243 1.00 98.44 172 PHE A C 1
ATOM 1415 O O . PHE A 1 172 ? -7.325 -7.757 -10.507 1.00 98.44 172 PHE A O 1
ATOM 1422 N N . ALA A 1 173 ? -7.519 -6.302 -12.204 1.00 98.50 173 ALA A N 1
ATOM 1423 C CA . ALA A 1 173 ? -6.081 -6.157 -12.413 1.00 98.50 173 ALA A CA 1
ATOM 1424 C C . ALA A 1 173 ? -5.384 -5.578 -11.171 1.00 98.50 173 ALA A C 1
ATOM 1426 O O . ALA A 1 173 ? -4.357 -6.120 -10.754 1.00 98.50 173 ALA A O 1
ATOM 1427 N N . VAL A 1 174 ? -5.975 -4.555 -10.540 1.00 98.50 174 VAL A N 1
ATOM 1428 C CA . VAL A 1 174 ? -5.461 -3.962 -9.293 1.00 98.50 174 VAL A CA 1
ATOM 1429 C C . VAL A 1 174 ? -5.597 -4.923 -8.111 1.00 98.50 174 VAL A C 1
ATOM 1431 O O . VAL A 1 174 ? -4.639 -5.141 -7.374 1.00 98.50 174 VAL A O 1
ATOM 1434 N N . PHE A 1 175 ? -6.754 -5.562 -7.938 1.00 98.00 175 PHE A N 1
ATOM 1435 C CA . PHE A 1 175 ? -6.944 -6.591 -6.913 1.00 98.00 175 PHE A CA 1
ATOM 1436 C C . PHE A 1 175 ? -5.896 -7.705 -7.040 1.00 98.00 175 PHE A C 1
ATOM 1438 O O . PHE A 1 175 ? -5.250 -8.084 -6.062 1.00 98.00 175 PHE A O 1
ATOM 1445 N N . ARG A 1 176 ? -5.676 -8.206 -8.261 1.00 96.75 176 ARG A N 1
ATOM 1446 C CA . ARG A 1 176 ? -4.703 -9.265 -8.541 1.00 96.75 176 ARG A CA 1
ATOM 1447 C C . ARG A 1 176 ? -3.278 -8.810 -8.254 1.00 96.75 176 ARG A C 1
ATOM 1449 O O . ARG A 1 176 ? -2.496 -9.606 -7.748 1.00 96.75 176 ARG A O 1
ATOM 1456 N N . SER A 1 177 ? -2.921 -7.566 -8.565 1.00 96.56 177 SER A N 1
ATOM 1457 C CA . SER A 1 177 ? -1.573 -7.063 -8.292 1.00 96.56 177 SER A CA 1
ATOM 1458 C C . SER A 1 177 ? -1.305 -6.854 -6.800 1.00 96.56 177 SER A C 1
ATOM 1460 O O . SER A 1 177 ? -0.147 -6.905 -6.402 1.00 96.56 177 SER A O 1
ATOM 1462 N N . LEU A 1 178 ? -2.343 -6.654 -5.979 1.00 94.88 178 LEU A N 1
ATOM 1463 C CA . LEU A 1 178 ? -2.240 -6.552 -4.518 1.00 94.88 178 LEU A CA 1
ATOM 1464 C C . LEU A 1 178 ? -2.218 -7.921 -3.821 1.00 94.88 178 LEU A C 1
ATOM 1466 O O . LEU A 1 178 ? -1.565 -8.066 -2.795 1.00 94.88 178 LEU A O 1
ATOM 1470 N N . THR A 1 179 ? -2.905 -8.920 -4.379 1.00 94.19 179 THR A N 1
ATOM 1471 C CA . THR A 1 179 ? -3.069 -10.258 -3.770 1.00 94.19 179 THR A CA 1
ATOM 1472 C C . THR A 1 179 ? -2.094 -11.308 -4.306 1.00 94.19 179 THR A C 1
ATOM 1474 O O . THR A 1 179 ? -1.749 -12.256 -3.609 1.00 94.19 179 THR A O 1
ATOM 1477 N N . LYS A 1 180 ? -1.621 -11.154 -5.546 1.00 93.56 180 LYS A N 1
ATOM 1478 C CA . LYS A 1 180 ? -0.665 -12.057 -6.210 1.00 93.56 180 LYS A CA 1
ATOM 1479 C C . LYS A 1 180 ? 0.554 -11.277 -6.684 1.00 93.56 180 LYS A C 1
ATOM 1481 O O . LYS A 1 180 ? 0.891 -11.260 -7.871 1.00 93.56 180 LYS A O 1
ATOM 1486 N N . PHE A 1 181 ? 1.184 -10.573 -5.752 1.00 93.62 181 PHE A N 1
ATOM 1487 C CA . PHE A 1 181 ? 2.347 -9.749 -6.044 1.00 93.62 181 PHE A CA 1
ATOM 1488 C C . PHE A 1 181 ? 3.633 -10.575 -6.092 1.00 93.62 181 PHE A C 1
ATOM 1490 O O . PHE A 1 181 ? 3.728 -11.725 -5.666 1.00 93.62 181 PHE A O 1
ATOM 1497 N N . SER A 1 182 ? 4.672 -9.950 -6.623 1.00 95.50 182 SER A N 1
ATOM 1498 C CA . SER A 1 182 ? 6.030 -10.468 -6.546 1.00 95.50 182 SER A CA 1
ATOM 1499 C C . SER A 1 182 ? 6.939 -9.403 -5.973 1.00 95.50 182 SER A C 1
ATOM 1501 O O . SER A 1 182 ? 6.596 -8.219 -5.976 1.00 95.50 182 SER A O 1
ATOM 1503 N N . LYS A 1 183 ? 8.090 -9.821 -5.458 1.00 96.38 183 LYS A N 1
ATOM 1504 C CA . LYS A 1 183 ? 9.075 -8.914 -4.883 1.00 96.38 183 LYS A CA 1
ATOM 1505 C C . LYS A 1 183 ? 10.486 -9.252 -5.326 1.00 96.38 183 LYS A C 1
ATOM 1507 O O . LYS A 1 183 ? 10.784 -10.390 -5.685 1.00 96.38 183 LYS A O 1
ATOM 1512 N N . VAL A 1 184 ? 11.344 -8.248 -5.268 1.00 97.44 184 VAL A N 1
ATOM 1513 C CA . VAL A 1 184 ? 12.784 -8.347 -5.475 1.00 97.44 184 VAL A CA 1
ATOM 1514 C C . VAL A 1 184 ? 13.473 -7.679 -4.288 1.00 97.44 184 VAL A C 1
ATOM 1516 O O . VAL A 1 184 ? 13.154 -6.541 -3.943 1.00 97.44 184 VAL A O 1
ATOM 1519 N N . ASP A 1 185 ? 14.426 -8.373 -3.668 1.00 97.00 185 ASP A N 1
ATOM 1520 C CA . ASP A 1 185 ? 15.245 -7.792 -2.604 1.00 97.00 185 ASP A CA 1
ATOM 1521 C C . ASP A 1 185 ? 16.157 -6.685 -3.151 1.00 97.00 185 ASP A C 1
ATOM 1523 O O . ASP A 1 185 ? 16.865 -6.870 -4.145 1.00 97.00 185 ASP A O 1
ATOM 1527 N N . ARG A 1 186 ? 16.143 -5.521 -2.497 1.00 97.00 186 ARG A N 1
ATOM 1528 C CA . ARG A 1 186 ? 16.857 -4.327 -2.955 1.00 97.00 186 ARG A CA 1
ATOM 1529 C C . ARG A 1 186 ? 18.368 -4.523 -2.954 1.00 97.00 186 ARG A C 1
ATOM 1531 O O . ARG A 1 186 ? 19.007 -4.105 -3.913 1.00 97.00 186 ARG A O 1
ATOM 1538 N N . SER A 1 187 ? 18.933 -5.126 -1.907 1.00 95.38 187 SER A N 1
ATOM 1539 C CA . SER A 1 187 ? 20.389 -5.307 -1.805 1.00 95.38 187 SER A CA 1
ATOM 1540 C C . SER A 1 187 ? 20.884 -6.260 -2.894 1.00 95.38 187 SER A C 1
ATOM 1542 O O . SER A 1 187 ? 21.802 -5.939 -3.647 1.00 95.38 187 SER A O 1
ATOM 1544 N N . SER A 1 188 ? 20.177 -7.375 -3.085 1.00 96.38 188 SER A N 1
ATOM 1545 C CA . SER A 1 188 ? 20.452 -8.349 -4.146 1.00 96.38 188 SER A CA 1
ATOM 1546 C C . SER A 1 188 ? 20.345 -7.729 -5.542 1.00 96.38 188 SER A C 1
ATOM 1548 O O . SER A 1 188 ? 21.206 -7.947 -6.396 1.00 96.38 188 SER A O 1
ATOM 1550 N N . LEU A 1 189 ? 19.312 -6.913 -5.771 1.00 97.44 189 LEU A N 1
ATOM 1551 C CA . LEU A 1 189 ? 19.116 -6.191 -7.027 1.00 97.44 189 LEU A CA 1
ATOM 1552 C C . LEU A 1 189 ? 20.232 -5.183 -7.298 1.00 97.44 189 LEU A C 1
ATOM 1554 O O . LEU A 1 189 ? 20.737 -5.112 -8.415 1.00 97.44 189 LEU A O 1
ATOM 1558 N N . TYR A 1 190 ? 20.603 -4.397 -6.290 1.00 97.00 190 TYR A N 1
ATOM 1559 C CA . TYR A 1 190 ? 21.635 -3.374 -6.421 1.00 97.00 190 TYR A CA 1
ATOM 1560 C C . TYR A 1 190 ? 23.002 -4.004 -6.660 1.00 97.00 190 TYR A C 1
ATOM 1562 O O . TYR A 1 190 ? 23.718 -3.556 -7.549 1.00 97.00 190 TYR A O 1
ATOM 1570 N N . LYS A 1 191 ? 23.313 -5.103 -5.965 1.00 97.00 191 LYS A N 1
ATOM 1571 C CA . LYS A 1 191 ? 24.524 -5.891 -6.201 1.00 97.00 191 LYS A CA 1
ATOM 1572 C C . LYS A 1 191 ? 24.595 -6.428 -7.633 1.00 97.00 191 LYS A C 1
ATOM 1574 O O . LYS A 1 191 ? 25.651 -6.354 -8.247 1.00 97.00 191 LYS A O 1
ATOM 1579 N N . LEU A 1 192 ? 23.490 -6.952 -8.175 1.00 96.81 192 LEU A N 1
ATOM 1580 C CA . LEU A 1 192 ? 23.455 -7.467 -9.551 1.00 96.81 192 LEU A CA 1
ATOM 1581 C C . LEU A 1 192 ? 23.681 -6.362 -10.596 1.00 96.81 192 LEU A C 1
ATOM 1583 O O . LEU A 1 192 ? 24.297 -6.611 -11.627 1.00 96.81 192 LEU A O 1
ATOM 1587 N N . LEU A 1 193 ? 23.142 -5.167 -10.352 1.00 96.19 193 LEU A N 1
ATOM 1588 C CA . LEU A 1 193 ? 23.163 -4.042 -11.294 1.00 96.19 193 LEU A CA 1
ATOM 1589 C C . LEU A 1 193 ? 24.315 -3.055 -11.055 1.00 96.19 193 LEU A C 1
ATOM 1591 O O . LEU A 1 193 ? 24.331 -1.992 -11.680 1.00 96.19 193 LEU A O 1
ATOM 1595 N N . ASP A 1 194 ? 25.228 -3.387 -10.142 1.00 95.38 194 ASP A N 1
ATOM 1596 C CA . ASP A 1 194 ? 26.341 -2.535 -9.715 1.00 95.38 194 ASP A CA 1
ATOM 1597 C C . ASP A 1 194 ? 25.880 -1.118 -9.304 1.00 95.38 194 ASP A C 1
ATOM 1599 O O . ASP A 1 194 ? 26.350 -0.083 -9.781 1.00 95.38 194 ASP A O 1
ATOM 1603 N N . ILE A 1 195 ? 24.857 -1.068 -8.443 1.00 96.12 195 ILE A N 1
ATOM 1604 C CA . ILE A 1 195 ? 24.290 0.166 -7.888 1.00 96.12 195 ILE A CA 1
ATOM 1605 C C . ILE A 1 195 ? 24.783 0.332 -6.450 1.00 96.12 195 ILE A C 1
ATOM 1607 O O . ILE A 1 195 ? 24.578 -0.536 -5.605 1.00 96.12 195 ILE A O 1
ATOM 1611 N N . SER A 1 196 ? 25.378 1.488 -6.144 1.00 94.06 196 SER A N 1
ATOM 1612 C CA . SER A 1 196 ? 25.793 1.831 -4.779 1.00 94.06 196 SER A CA 1
ATOM 1613 C C . SER A 1 196 ? 24.596 1.888 -3.826 1.00 94.06 196 SER A C 1
ATOM 1615 O O . SER A 1 196 ? 23.623 2.591 -4.093 1.00 94.06 196 SER A O 1
ATOM 1617 N N . GLU A 1 197 ? 24.681 1.228 -2.669 1.00 90.44 197 GLU A N 1
ATOM 1618 C CA . GLU A 1 197 ? 23.645 1.341 -1.633 1.00 90.44 197 GLU A CA 1
ATOM 1619 C C . GLU A 1 197 ? 23.600 2.735 -0.985 1.00 90.44 197 GLU A C 1
ATOM 1621 O O . GLU A 1 197 ? 22.530 3.195 -0.582 1.00 90.44 197 GLU A O 1
ATOM 1626 N N . HIS A 1 198 ? 24.745 3.424 -0.921 1.00 90.44 198 HIS A N 1
ATOM 1627 C CA . HIS A 1 198 ? 24.883 4.732 -0.273 1.00 90.44 198 HIS A CA 1
ATOM 1628 C C . HIS A 1 198 ? 24.576 5.904 -1.211 1.00 90.44 198 HIS A C 1
ATOM 1630 O O . HIS A 1 198 ? 24.038 6.916 -0.766 1.00 90.44 198 HIS A O 1
ATOM 1636 N N . ASN A 1 199 ? 24.869 5.767 -2.509 1.00 92.38 199 ASN A N 1
ATOM 1637 C CA . ASN A 1 199 ? 24.523 6.760 -3.528 1.00 92.38 199 ASN A CA 1
ATOM 1638 C C . ASN A 1 199 ? 23.809 6.119 -4.737 1.00 92.38 199 ASN A C 1
ATOM 1640 O O . ASN A 1 199 ? 24.323 6.144 -5.859 1.00 92.38 199 ASN A O 1
ATOM 1644 N N . PRO A 1 200 ? 22.615 5.529 -4.542 1.00 91.62 200 PRO A N 1
ATOM 1645 C CA . PRO A 1 200 ? 21.961 4.746 -5.589 1.00 91.62 200 PRO A CA 1
ATOM 1646 C C . PRO A 1 200 ? 21.474 5.600 -6.764 1.00 91.62 200 PRO A C 1
ATOM 1648 O O . PRO A 1 200 ? 21.368 5.109 -7.884 1.00 91.62 200 PRO A O 1
ATOM 1651 N N . LYS A 1 201 ? 21.176 6.883 -6.526 1.00 91.19 201 LYS A N 1
ATOM 1652 C CA . LYS A 1 201 ? 20.571 7.797 -7.507 1.00 91.19 201 LYS A CA 1
ATOM 1653 C C . LYS A 1 201 ? 21.566 8.537 -8.392 1.00 91.19 201 LYS A C 1
ATOM 1655 O O . LYS A 1 201 ? 21.112 9.400 -9.129 1.00 91.19 201 LYS A O 1
ATOM 1660 N N . ASN A 1 202 ? 22.861 8.230 -8.323 1.00 88.94 202 ASN A N 1
ATOM 1661 C CA . ASN A 1 202 ? 23.917 8.915 -9.074 1.00 88.94 202 ASN A CA 1
ATOM 1662 C C . ASN A 1 202 ? 23.584 9.015 -10.582 1.00 88.94 202 ASN A C 1
ATOM 1664 O O . ASN A 1 202 ? 23.798 8.056 -11.319 1.00 88.94 202 ASN A O 1
ATOM 1668 N N . ASP A 1 203 ? 22.959 10.124 -10.993 1.00 88.44 203 ASP A N 1
ATOM 1669 C CA . ASP A 1 203 ? 22.334 10.381 -12.303 1.00 88.44 203 ASP A CA 1
ATOM 1670 C C . ASP A 1 203 ? 21.321 9.327 -12.805 1.00 88.44 203 ASP A C 1
ATOM 1672 O O . ASP A 1 203 ? 21.023 9.218 -13.999 1.00 88.44 203 ASP A O 1
ATOM 1676 N N . ARG A 1 204 ? 20.729 8.549 -11.889 1.00 92.94 204 ARG A N 1
ATOM 1677 C CA . ARG A 1 204 ? 19.769 7.479 -12.202 1.00 92.94 204 ARG A CA 1
ATOM 1678 C C . ARG A 1 204 ? 18.337 7.886 -11.873 1.00 92.94 204 ARG A C 1
ATOM 1680 O O . ARG A 1 204 ? 18.030 8.372 -10.789 1.00 92.94 204 ARG A O 1
ATOM 1687 N N . PHE A 1 205 ? 17.433 7.564 -12.795 1.00 93.31 205 PHE A N 1
ATOM 1688 C CA . PHE A 1 205 ? 15.980 7.737 -12.633 1.00 93.31 205 PHE A CA 1
ATOM 1689 C C . PHE A 1 205 ? 15.218 6.408 -12.538 1.00 93.31 205 PHE A C 1
ATOM 1691 O O . PHE A 1 205 ? 14.016 6.405 -12.300 1.00 93.31 205 PHE A O 1
ATOM 1698 N N . ARG A 1 206 ? 15.906 5.285 -12.769 1.00 95.88 206 ARG A N 1
ATOM 1699 C CA . ARG A 1 206 ? 15.407 3.907 -12.657 1.00 95.88 206 ARG A CA 1
ATOM 1700 C C . ARG A 1 206 ? 16.580 2.969 -12.358 1.00 95.88 206 ARG A C 1
ATOM 1702 O O . ARG A 1 206 ? 17.717 3.325 -12.665 1.00 95.88 206 ARG A O 1
ATOM 1709 N N . VAL A 1 207 ? 16.316 1.790 -11.800 1.00 96.94 207 VAL A N 1
ATOM 1710 C CA . VAL A 1 207 ? 17.356 0.797 -11.464 1.00 96.94 207 VAL A CA 1
ATOM 1711 C C . VAL A 1 207 ? 17.965 0.159 -12.714 1.00 96.94 207 VAL A C 1
ATOM 1713 O O . VAL A 1 207 ? 19.178 0.014 -12.793 1.00 96.94 207 VAL A O 1
ATOM 1716 N N . CYS A 1 208 ? 17.147 -0.159 -13.720 1.00 96.12 208 CYS A N 1
ATOM 1717 C CA . CYS A 1 208 ? 17.597 -0.699 -15.002 1.00 96.12 208 CYS A CA 1
ATOM 1718 C C . CYS A 1 208 ? 16.571 -0.432 -16.114 1.00 96.12 208 CYS A C 1
ATOM 1720 O O . CYS A 1 208 ? 15.463 0.047 -15.867 1.00 96.12 208 CYS A O 1
ATOM 1722 N N . SER A 1 209 ? 16.944 -0.688 -17.363 1.00 96.06 209 SER A N 1
ATOM 1723 C CA . SER A 1 209 ? 16.045 -0.654 -18.517 1.00 96.06 209 SER A CA 1
ATOM 1724 C C . SER A 1 209 ? 15.112 -1.875 -18.575 1.00 96.06 209 SER A C 1
ATOM 1726 O O . SER A 1 209 ? 15.420 -2.925 -18.012 1.00 96.06 209 SER A O 1
ATOM 1728 N N . PRO A 1 210 ? 13.996 -1.807 -19.330 1.00 95.19 210 PRO A N 1
ATOM 1729 C CA . PRO A 1 210 ? 13.125 -2.967 -19.533 1.00 95.19 210 PRO A CA 1
ATOM 1730 C C . PRO A 1 210 ? 13.830 -4.184 -20.154 1.00 95.19 210 PRO A C 1
ATOM 1732 O O . PRO A 1 210 ? 13.431 -5.319 -19.900 1.00 95.19 210 PRO A O 1
ATOM 1735 N N . ALA A 1 211 ? 14.866 -3.963 -20.972 1.00 96.62 211 ALA A N 1
ATOM 1736 C CA . ALA A 1 211 ? 15.667 -5.040 -21.547 1.00 96.62 211 ALA A CA 1
ATOM 1737 C C . ALA A 1 211 ? 16.528 -5.722 -20.472 1.00 96.62 211 ALA A C 1
ATOM 1739 O O . ALA A 1 211 ? 16.479 -6.940 -20.336 1.00 96.62 211 ALA A O 1
ATOM 1740 N N . GLU A 1 212 ? 17.234 -4.943 -19.652 1.00 96.50 212 GLU A N 1
ATOM 1741 C CA . GLU A 1 212 ? 18.029 -5.454 -18.526 1.00 96.50 212 GLU A CA 1
ATOM 1742 C C . GLU A 1 212 ? 17.159 -6.134 -17.465 1.00 96.50 212 GLU A C 1
ATOM 1744 O O . GLU A 1 212 ? 17.541 -7.163 -16.919 1.00 96.50 212 GLU A O 1
ATOM 1749 N N . PHE A 1 213 ? 15.951 -5.634 -17.204 1.00 96.81 213 PHE A N 1
ATOM 1750 C CA . PHE A 1 213 ? 15.012 -6.317 -16.316 1.00 96.81 213 PHE A CA 1
ATOM 1751 C C . PHE A 1 213 ? 14.708 -7.747 -16.796 1.00 96.81 213 PHE A C 1
ATOM 1753 O O . PHE A 1 213 ? 14.724 -8.693 -16.006 1.00 96.81 213 PHE A O 1
ATOM 1760 N N . ARG A 1 214 ? 14.471 -7.933 -18.101 1.00 94.25 214 ARG A N 1
ATOM 1761 C CA . ARG A 1 214 ? 14.223 -9.263 -18.679 1.00 94.25 214 ARG A CA 1
ATOM 1762 C C . ARG A 1 214 ? 15.483 -10.127 -18.719 1.00 94.25 214 ARG A C 1
ATOM 1764 O O . ARG A 1 214 ? 15.421 -11.294 -18.349 1.00 94.25 214 ARG A O 1
ATOM 1771 N N . ASN A 1 215 ? 16.604 -9.555 -19.140 1.00 96.44 215 ASN A N 1
ATOM 1772 C CA . ASN A 1 215 ? 17.815 -10.317 -19.439 1.00 96.44 215 ASN A CA 1
ATOM 1773 C C . ASN A 1 215 ? 18.706 -10.550 -18.215 1.00 96.44 215 ASN A C 1
ATOM 1775 O O . ASN A 1 215 ? 19.495 -11.485 -18.222 1.00 96.44 215 ASN A O 1
ATOM 1779 N N . LEU A 1 216 ? 18.586 -9.725 -17.172 1.00 95.75 216 LEU A N 1
ATOM 1780 C CA . LEU A 1 216 ? 19.386 -9.826 -15.952 1.00 95.75 216 LEU A CA 1
ATOM 1781 C C . LEU A 1 216 ? 18.509 -10.199 -14.760 1.00 95.75 216 LEU A C 1
ATOM 1783 O O . LEU A 1 216 ? 18.693 -11.270 -14.195 1.00 95.75 216 LEU A O 1
ATOM 1787 N N . VAL A 1 217 ? 17.530 -9.367 -14.394 1.00 95.75 217 VAL A N 1
ATOM 1788 C CA . VAL A 1 217 ? 16.760 -9.560 -13.147 1.00 95.75 217 VAL A CA 1
ATOM 1789 C C . VAL A 1 217 ? 15.926 -10.843 -13.196 1.00 95.75 217 VAL A C 1
ATOM 1791 O O . VAL A 1 217 ? 15.989 -11.660 -12.276 1.00 95.75 217 VAL A O 1
ATOM 1794 N N . ARG A 1 218 ? 15.176 -11.059 -14.287 1.00 93.31 218 ARG A N 1
ATOM 1795 C CA . ARG A 1 218 ? 14.404 -12.298 -14.490 1.00 93.31 218 ARG A CA 1
ATOM 1796 C C . ARG A 1 218 ? 15.304 -13.512 -14.712 1.00 93.31 218 ARG A C 1
ATOM 1798 O O . ARG A 1 218 ? 15.053 -14.553 -14.114 1.00 93.31 218 ARG A O 1
ATOM 1805 N N . ALA A 1 219 ? 16.350 -13.379 -15.529 1.00 93.44 219 ALA A N 1
ATOM 1806 C CA . ALA A 1 219 ? 17.262 -14.484 -15.835 1.00 93.44 219 ALA A CA 1
ATOM 1807 C C . ALA A 1 219 ? 18.008 -14.998 -14.591 1.00 93.44 219 ALA A C 1
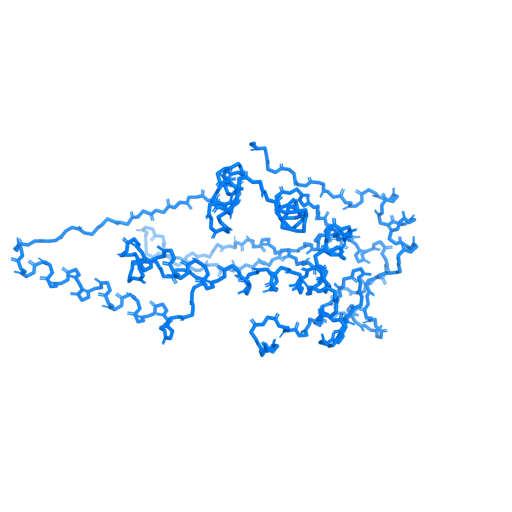ATOM 1809 O O . ALA A 1 219 ? 18.149 -16.205 -14.414 1.00 93.44 219 ALA A O 1
ATOM 1810 N N . ASN A 1 220 ? 18.399 -14.095 -13.684 1.00 94.44 220 ASN A N 1
ATOM 1811 C CA . ASN A 1 220 ? 19.035 -14.430 -12.406 1.00 94.44 220 ASN A CA 1
ATOM 1812 C C . ASN A 1 220 ? 18.028 -14.814 -11.305 1.00 94.44 220 ASN A C 1
ATOM 1814 O O . ASN A 1 220 ? 18.412 -14.939 -10.146 1.00 94.44 220 ASN A O 1
ATOM 1818 N N . LYS A 1 221 ? 16.743 -15.007 -11.643 1.00 94.06 221 LYS A N 1
ATOM 1819 C CA . LYS A 1 221 ? 15.693 -15.498 -10.731 1.00 94.06 221 LYS A CA 1
ATOM 1820 C C . LYS A 1 221 ? 15.555 -14.687 -9.432 1.00 94.06 221 LYS A C 1
ATOM 1822 O O . LYS A 1 221 ? 15.197 -15.234 -8.396 1.00 94.06 221 LYS A O 1
ATOM 1827 N N . LEU A 1 222 ? 15.786 -13.373 -9.491 1.00 93.94 222 LEU A N 1
ATOM 1828 C CA . LEU A 1 222 ? 15.647 -12.489 -8.324 1.00 93.94 222 LEU A CA 1
ATOM 1829 C C . LEU A 1 222 ? 14.187 -12.199 -7.934 1.00 93.94 222 LEU A C 1
ATOM 1831 O O . LEU A 1 222 ? 13.936 -11.615 -6.881 1.00 93.94 222 LEU A O 1
ATOM 1835 N N . ILE A 1 223 ? 13.226 -12.556 -8.789 1.00 95.31 223 ILE A N 1
ATOM 1836 C CA . ILE A 1 223 ? 11.800 -12.319 -8.551 1.00 95.31 223 ILE A CA 1
ATOM 1837 C C . ILE A 1 223 ? 11.231 -13.465 -7.720 1.00 95.31 223 ILE A C 1
ATOM 1839 O O . ILE A 1 223 ? 11.158 -14.601 -8.185 1.00 95.31 223 ILE A O 1
ATOM 1843 N N . VAL A 1 224 ? 10.764 -13.139 -6.520 1.00 93.62 224 VAL A N 1
ATOM 1844 C CA . VAL A 1 224 ? 10.070 -14.069 -5.630 1.00 93.62 224 VAL A CA 1
ATOM 1845 C C . VAL A 1 224 ? 8.572 -13.815 -5.729 1.00 93.62 224 VAL A C 1
ATOM 1847 O O . VAL A 1 224 ? 8.110 -12.697 -5.488 1.00 93.62 224 VAL A O 1
ATOM 1850 N N . LEU A 1 225 ? 7.811 -14.847 -6.091 1.00 88.62 225 LEU A N 1
ATOM 1851 C CA . LEU A 1 225 ? 6.351 -14.802 -6.077 1.00 88.62 225 LEU A CA 1
ATOM 1852 C C . LEU A 1 225 ? 5.857 -14.878 -4.635 1.00 88.62 225 LEU A C 1
ATOM 1854 O O . LEU A 1 225 ? 6.277 -15.751 -3.877 1.00 88.62 225 LEU A O 1
ATOM 1858 N N . PHE A 1 226 ? 4.956 -13.972 -4.274 1.00 77.38 226 PHE A N 1
ATOM 1859 C CA . PHE A 1 226 ? 4.223 -14.033 -3.023 1.00 77.38 226 PHE A CA 1
ATOM 1860 C C . PHE A 1 226 ? 2.772 -14.374 -3.364 1.00 77.38 226 PHE A C 1
ATOM 1862 O O . PHE A 1 226 ? 2.000 -13.531 -3.809 1.00 77.38 226 PHE A O 1
ATOM 1869 N N . CYS A 1 227 ? 2.427 -15.647 -3.197 1.00 59.94 227 CYS A N 1
ATOM 1870 C CA . CYS A 1 227 ? 1.042 -16.044 -3.008 1.00 59.94 227 CYS A CA 1
ATOM 1871 C C . CYS A 1 227 ? 0.877 -16.244 -1.508 1.00 59.94 227 CYS A C 1
ATOM 1873 O O . CYS A 1 227 ? 1.449 -17.185 -0.957 1.00 59.94 227 CYS A O 1
ATOM 1875 N N . THR A 1 228 ? 0.116 -15.380 -0.847 1.00 53.22 228 THR A N 1
ATOM 1876 C CA . THR A 1 228 ? -0.533 -15.805 0.392 1.00 53.22 228 THR A CA 1
ATOM 1877 C C . THR A 1 228 ? -1.482 -16.931 -0.017 1.00 53.22 228 THR A C 1
ATOM 1879 O O . THR A 1 228 ? -2.314 -16.774 -0.914 1.00 53.22 228 THR A O 1
ATOM 1882 N N . GLN A 1 229 ? -1.231 -18.133 0.502 1.00 39.47 229 GLN A N 1
ATOM 1883 C CA . GLN A 1 229 ? -2.167 -19.236 0.342 1.00 39.47 229 GLN A CA 1
ATOM 1884 C C . GLN A 1 229 ? -3.427 -18.846 1.103 1.00 39.47 229 GLN A C 1
ATOM 1886 O O . GLN A 1 229 ? -3.341 -18.653 2.310 1.00 39.47 229 GLN A O 1
ATOM 1891 N N . ASN A 1 230 ? -4.521 -18.657 0.370 1.00 41.41 230 ASN A N 1
ATOM 1892 C CA . ASN A 1 230 ? -5.898 -19.001 0.721 1.00 41.41 230 ASN A CA 1
ATOM 1893 C C . ASN A 1 230 ? -6.724 -18.903 -0.563 1.00 41.41 230 ASN A C 1
ATOM 1895 O O . ASN A 1 230 ? -6.737 -17.811 -1.178 1.00 41.41 230 ASN A O 1
#

pLDDT: mean 93.16, std 8.01, range [39.47, 98.62]

Secondary structure (DSSP, 8-state):
--GGGT-----S--SSPP--HHHHHHHHT-HHHHHT--PPPEEEEEEEEEEEEE-TTS-EEEEEEEEEEEE--HHHHHHHHHHHHHHHHHHHHHHHHHT-TTT--TT---S--HHHHHHHHHHHHHHHHHHHT---------TTTTTS--HHHHHHHHHHHTT-SS--HHHHHHHHHHHS-EEEEHHHHHHHTT--SSSTTTT-SSSS-HHHIIIIIITTT-PEE-----

Radius of gyration: 22.02 Å; chains: 1; bounding box: 52×37×59 Å

Sequence (230 aa):
MSSEDWYRKRNYLHFDRPISEKSAEKIVTNPKAVSVHSFYPLISYSISVTKIYKDESDRIGKKVKDRPISYAAHIDSHIYSFYCHLLTPLYEDLLHKYGLEDNILAFRKLGKNNIDFAFDAFKEIKSLGEKYSGCTAIGLDITGFFDNLDHELLKHSWQQLINKNVLPDDHFAVFRSLTKFSKVDRSSLYKLLDISEHNPKNDRFRVCSPAEFRNLVRANKLIVLFCTQN

Foldseek 3Di:
DPLVQQDDFDQDAAQDFTDDSVVLCVQLVDLVNLLPDDWDFWEKDKDWDWDWDADPVRDIDIDIDIDIDTDTDNSLSSNVSSVCVVLQVLVCVVCVVVVNNLPDDPPDDPVDDPVRVVVVVVVVQVVCCVVVVHGDDDDDDDPPCLLPPDLVVVQVVVCVSVVHPHDDSSRVSSSCCSQWHKYAYPVVLCVQQVADPVCRPPVDRHSDHPVCCVPGVVVVVRIGIDHSDD